Protein 6W9K (pdb70)

B-factor: mean 39.44, std 18.31, range [19.59, 130.61]

Foldseek 3Di:
DDDLLNQLVVLQDDFDAQPDDPPDDDAPQSVLLSLQVSLVVVLVSVLSSLVSRPLSVVADPVVNLQLSLQQSLLLLLLVQLVCCCVVPVLQWRPNGVNDIHHPVNCPHPPRVPVRVLSSVSNNLCNVLVDDPSLSSLLSVLSSLWKFFPVAGPPRVSSVVVNVVSLVSNLVVLCVVDPHVPCSVVSSVSSLVSSQCSCVSCVVVLVVVLCPLVPCVSVRDHDDVNNVSCVVNVVCVVVVRMDTDHPDDD/DVVVVVVPDD

Organism: NCBI:txid32644

Seque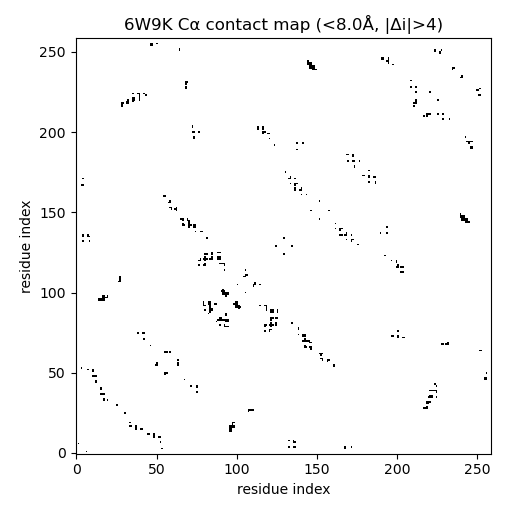nce (259 aa):
APTLISLLEVIEPEVLYSGYDSTLPDTSSTRRLMSTLNRLGGRQVVSSAVKWAKALPGFRRNLHLDDQMMTLLQYSWMSLMAFSSLGWRSYKQSNGNMLCFAPDLVINEERMQLPYMYDQCQQMLKISSSSEFVRLQVSYDEYLCMKVLLLLSSTVPKDGLLKSQAVFDEIRMTYIKELGKAIVKREGNSSQNWQRFYQLTKLLDSMHEMVGGLLQFCFYTFVVNKSLSVEFPEMMLAEIISNQLPKFKAGSSVKPLLFHQKSLLKKLLLAP

Structure (mmCIF, N/CA/C/O backbone):
data_6W9K
#
_entry.id   6W9K
#
_cell.length_a   71.052
_cell.length_b   96.089
_cell.length_c   108.025
_cell.angle_alpha   90.000
_cell.angle_beta   90.000
_cell.angle_gamma   90.000
#
_symmetry.space_group_name_H-M   'C 2 2 21'
#
loop_
_entity.id
_entity.type
_entity.pdbx_description
1 polymer 'Glucocorticoid Receptor'
2 polymer 'Peroxisome proliferator-activated receptor gamma coactivator 1-alpha'
3 non-polymer prednisolone
4 non-polymer GLYCEROL
5 water water
#
loop_
_atom_site.group_PDB
_atom_site.id
_atom_site.type_symbol
_atom_site.label_atom_id
_atom_site.label_alt_id
_atom_site.label_comp_id
_atom_site.label_asym_id
_atom_site.label_entity_id
_atom_site.label_seq_id
_atom_site.pdbx_PDB_ins_code
_atom_site.Cartn_x
_atom_site.Cartn_y
_atom_site.Cartn_z
_atom_site.occupancy
_atom_site.B_iso_or_equiv
_atom_site.auth_seq_id
_atom_site.auth_comp_id
_atom_site.auth_asym_id
_atom_site.auth_atom_id
_atom_site.pdbx_PDB_model_num
ATOM 1 N N . ALA A 1 1 ? -28.92635 -8.25611 6.70792 1.000 67.87530 -2 ALA A N 1
ATOM 2 C CA . ALA A 1 1 ? -28.14672 -8.72127 5.56741 1.000 66.66260 -2 ALA A CA 1
ATOM 3 C C . ALA A 1 1 ? -26.79908 -9.26504 6.02172 1.000 66.51071 -2 ALA A C 1
ATOM 4 O O . ALA A 1 1 ? -25.97924 -8.52650 6.56866 1.000 65.76185 -2 ALA A O 1
ATOM 6 N N . PRO A 1 2 ? -26.56935 -10.55690 5.79172 1.000 56.26138 -1 PRO A N 1
ATOM 7 C CA . PRO A 1 2 ? -25.31371 -11.16978 6.23869 1.000 49.16979 -1 PRO A CA 1
ATOM 8 C C . PRO A 1 2 ? -24.11876 -10.54427 5.53580 1.000 44.93892 -1 PRO A C 1
ATOM 9 O O . PRO A 1 2 ? -24.18607 -10.17452 4.36287 1.000 51.18567 -1 PRO A O 1
ATOM 13 N N . THR A 1 3 ? -23.02399 -10.40637 6.27445 1.000 41.01135 0 THR A N 1
ATOM 14 C CA . THR A 1 3 ? -21.78363 -9.87614 5.73434 1.000 39.11894 0 THR A CA 1
ATOM 15 C C . THR A 1 3 ? -20.81503 -11.01277 5.44033 1.000 33.82599 0 THR A C 1
ATOM 16 O O . THR A 1 3 ? -20.90559 -12.09989 6.01637 1.000 37.14338 0 THR A O 1
ATOM 20 N N . LEU A 1 4 ? -19.87575 -10.74384 4.53468 1.000 34.00506 1 LEU A N 1
ATOM 21 C CA . LEU A 1 4 ? -18.87380 -11.74949 4.20254 1.000 31.82086 1 LEU A CA 1
ATOM 22 C C . LEU A 1 4 ? -18.06905 -12.14253 5.43783 1.000 31.13740 1 LEU A C 1
ATOM 23 O O . LEU A 1 4 ? -17.76767 -13.32657 5.64838 1.000 32.49794 1 LEU A O 1
ATOM 28 N N . ILE A 1 5 ? -17.75154 -11.17066 6.28796 1.000 31.51764 2 ILE A N 1
ATOM 29 C CA . ILE A 1 5 ? -16.96868 -11.47165 7.48032 1.000 30.41493 2 ILE A CA 1
ATOM 30 C C . ILE A 1 5 ? -17.76826 -12.35208 8.44098 1.000 31.86019 2 ILE A C 1
ATOM 31 O O . ILE A 1 5 ? -17.21459 -13.25938 9.07596 1.000 30.91437 2 ILE A O 1
ATOM 36 N N . SER A 1 6 ? -19.07850 -12.10686 8.56670 1.000 33.90025 3 SER A N 1
ATOM 37 C CA . SER A 1 6 ? -19.87999 -12.95775 9.44337 1.000 32.91590 3 SER A CA 1
ATOM 38 C C . SER A 1 6 ? -19.88384 -14.40076 8.95369 1.000 35.99396 3 SER A C 1
ATOM 39 O O . SER A 1 6 ? -19.89881 -15.33497 9.76512 1.000 34.79379 3 SER A O 1
ATOM 42 N N . LEU A 1 7 ? -19.80517 -14.60431 7.64013 1.000 29.93756 4 LEU A N 1
ATOM 43 C CA . LEU A 1 7 ? -19.74247 -15.96252 7.10858 1.000 29.31729 4 LEU A CA 1
ATOM 44 C C . LEU A 1 7 ? -18.37623 -16.60365 7.35619 1.000 28.68018 4 LEU A C 1
ATOM 45 O O . LEU A 1 7 ? -18.29790 -17.80954 7.62747 1.000 27.39496 4 LEU A O 1
ATOM 50 N N . LEU A 1 8 ? -17.28788 -15.82403 7.27245 1.000 28.22021 5 LEU A N 1
ATOM 51 C CA . LEU A 1 8 ? -15.96444 -16.37706 7.58953 1.000 25.43583 5 LEU A CA 1
ATOM 52 C C . LEU A 1 8 ? -15.91558 -16.88235 9.02228 1.000 29.17420 5 LEU A C 1
ATOM 53 O O . LEU A 1 8 ? -15.30187 -17.91881 9.30683 1.000 27.19752 5 LEU A O 1
ATOM 58 N N . GLU A 1 9 ? -16.56345 -16.16502 9.94271 1.000 27.52374 6 GLU A N 1
ATOM 59 C CA . GLU A 1 9 ? -16.61719 -16.62276 11.32479 1.000 28.82504 6 GLU A CA 1
ATOM 60 C C . GLU A 1 9 ? -17.35052 -17.95783 11.43969 1.000 27.70328 6 GLU A C 1
ATOM 61 O O . GLU A 1 9 ? -16.90279 -18.84906 12.17236 1.000 31.58280 6 GLU A O 1
ATOM 67 N N . VAL A 1 10 ? -18.46623 -18.12954 10.71900 1.000 28.34543 7 VAL A N 1
ATOM 68 C CA . VAL A 1 10 ? -19.25597 -19.34206 10.94982 1.000 30.65856 7 VAL A CA 1
ATOM 69 C C . VAL A 1 10 ? -18.67580 -20.55479 10.23886 1.000 31.03890 7 VAL A C 1
ATOM 70 O O . VAL A 1 10 ? -18.88149 -21.67943 10.70608 1.000 33.63279 7 VAL A O 1
ATOM 74 N N . ILE A 1 11 ? -17.91111 -20.37300 9.15185 1.000 28.75743 8 ILE A N 1
ATOM 75 C CA . ILE A 1 11 ? -17.33951 -21.53633 8.47108 1.000 30.95671 8 ILE A CA 1
ATOM 76 C C . ILE A 1 11 ? -15.98298 -21.94989 9.02342 1.000 26.71752 8 ILE A C 1
ATOM 77 O O . ILE A 1 11 ? -15.44042 -22.98338 8.59689 1.000 30.64372 8 ILE A O 1
ATOM 82 N N . GLU A 1 12 ? -15.42395 -21.20152 9.96241 1.000 27.97476 9 GLU A N 1
ATOM 83 C CA . GLU A 1 12 ? -14.11076 -21.54759 10.48247 1.000 28.01710 9 GLU A CA 1
ATOM 84 C C . GLU A 1 12 ? -14.18664 -22.86887 11.24284 1.000 28.79030 9 GLU A C 1
ATOM 85 O O . GLU A 1 12 ? -15.02976 -23.02285 12.14496 1.000 32.09087 9 GLU A O 1
ATOM 91 N N . PRO A 1 13 ? -13.33842 -23.83940 10.91440 1.000 31.06667 10 PRO A N 1
ATOM 92 C CA . PRO A 1 13 ? -13.43996 -25.16089 11.54778 1.000 33.92847 10 PRO A CA 1
ATOM 93 C C . PRO A 1 13 ? -13.05953 -25.11181 13.01862 1.000 33.64006 10 PRO A C 1
ATOM 94 O O . PRO A 1 13 ? -12.24706 -24.29097 13.44714 1.000 33.98821 10 PRO A O 1
ATOM 98 N N . GLU A 1 14 ? -13.63393 -26.02672 13.78754 1.000 36.50266 11 GLU A N 1
ATOM 99 C CA . GLU A 1 14 ? -13.19684 -26.15781 15.16426 1.000 38.34698 11 GLU A CA 1
ATOM 100 C C . GLU A 1 14 ? -11.81187 -26.79842 15.21134 1.000 33.48314 11 GLU A C 1
ATOM 101 O O . GLU A 1 14 ? -11.38822 -27.50690 14.29460 1.000 37.75508 11 GLU A O 1
ATOM 107 N N . VAL A 1 15 ? -11.09236 -26.51598 16.29749 1.000 34.09658 12 VAL A N 1
ATOM 108 C CA . VAL A 1 15 ? -9.72882 -27.00888 16.46192 1.000 34.16927 12 VAL A CA 1
ATOM 109 C C . VAL A 1 15 ? -9.71859 -28.51963 16.67015 1.000 35.86021 12 VAL A C 1
ATOM 110 O O . VAL A 1 15 ? -10.57300 -29.08075 17.36942 1.000 40.14945 12 VAL A O 1
ATOM 114 N N . LEU A 1 16 ? -8.73109 -29.18690 16.06823 1.000 36.62475 13 LEU A N 1
ATOM 115 C CA . LEU A 1 16 ? -8.56585 -30.63157 16.16922 1.000 34.81826 13 LEU A CA 1
ATOM 116 C C . LEU A 1 16 ? -7.66615 -31.01710 17.33154 1.000 36.16520 13 LEU A C 1
ATOM 117 O O . LEU A 1 16 ? -6.71220 -30.30964 17.66710 1.000 38.47815 13 LEU A O 1
ATOM 122 N N . TYR A 1 17 ? -7.96196 -32.17517 17.92135 1.000 36.87925 14 TYR A N 1
ATOM 123 C CA . TYR A 1 17 ? -7.09217 -32.79402 18.90666 1.000 39.08123 14 TYR A CA 1
ATOM 124 C C . TYR A 1 17 ? -6.06388 -33.68404 18.22551 1.000 41.07908 14 TYR A C 1
ATOM 125 O O . TYR A 1 17 ? -6.29328 -34.22770 17.14163 1.000 46.11910 14 TYR A O 1
ATOM 134 N N . SER A 1 18 ? -4.91844 -33.82241 18.87946 1.000 40.29351 15 SER A N 1
ATOM 135 C CA . SER A 1 18 ? -3.85288 -34.67439 18.38004 1.000 45.30797 15 SER A CA 1
ATOM 136 C C . SER A 1 18 ? -4.11926 -36.14853 18.67297 1.000 57.39571 15 SER A C 1
ATOM 137 O O . SER A 1 18 ? -4.09093 -36.98147 17.76325 1.000 54.44291 15 SER A O 1
ATOM 140 N N . GLY A 1 19 ? -4.37739 -36.48905 19.93593 1.000 57.27919 16 GLY A N 1
ATOM 141 C CA . GLY A 1 19 ? -4.33820 -37.87436 20.36772 1.000 64.20347 16 GLY A CA 1
ATOM 142 C C . GLY A 1 19 ? -2.94627 -38.39520 20.64430 1.000 66.95252 16 GLY A C 1
ATOM 143 O O . GLY A 1 19 ? -2.77035 -39.60900 20.79126 1.000 75.49628 16 GLY A O 1
ATOM 144 N N . TYR A 1 20 ? -1.95315 -37.50929 20.70445 1.000 65.36653 17 TYR A N 1
ATOM 145 C CA . TYR A 1 20 ? -0.57688 -37.88571 20.99479 1.000 65.32862 17 TYR A CA 1
ATOM 146 C C . TYR A 1 20 ? -0.50369 -38.73697 22.26102 1.000 72.30651 17 TYR A C 1
ATOM 147 O O . TYR A 1 20 ? -1.34948 -38.63837 23.15434 1.000 72.43158 17 TYR A O 1
ATOM 156 N N . ASP A 1 21 ? 0.51261 -39.59747 22.32444 1.000 66.80601 18 ASP A N 1
ATOM 157 C CA . ASP A 1 21 ? 0.63152 -40.62852 23.35438 1.000 67.31406 18 ASP A CA 1
ATOM 158 C C . ASP A 1 21 ? 1.71982 -40.22076 24.34519 1.000 74.19186 18 ASP A C 1
ATOM 159 O O . ASP A 1 21 ? 2.91418 -40.28919 24.03005 1.000 75.53222 18 ASP A O 1
ATOM 164 N N . SER A 1 22 ? 1.29746 -39.80460 25.54501 1.000 73.54989 19 SER A N 1
ATOM 165 C CA . SER A 1 22 ? 2.23992 -39.44560 26.59736 1.000 80.11215 19 SER A CA 1
ATOM 166 C C . SER A 1 22 ? 3.23404 -40.56279 26.88783 1.000 83.11134 19 SER A C 1
ATOM 167 O O . SER A 1 22 ? 4.38475 -40.29147 27.24604 1.000 91.13056 19 SER A O 1
ATOM 170 N N . THR A 1 23 ? 2.81176 -41.81967 26.74691 1.000 81.06955 20 THR A N 1
ATOM 171 C CA . THR A 1 23 ? 3.51490 -42.90579 27.42387 1.000 89.28927 20 THR A CA 1
ATOM 172 C C . THR A 1 23 ? 4.90589 -43.12990 26.84195 1.000 101.77919 20 THR A C 1
ATOM 173 O O . THR A 1 23 ? 5.86625 -43.34751 27.58988 1.000 107.93674 20 THR A O 1
ATOM 177 N N . LEU A 1 24 ? 5.03866 -43.08183 25.52453 1.000 105.96289 21 LEU A N 1
ATOM 178 C CA . LEU A 1 24 ? 6.35593 -43.21707 24.91656 1.000 108.34647 21 LEU A CA 1
ATOM 179 C C . LEU A 1 24 ? 7.20495 -41.99674 25.25311 1.000 106.82722 21 LEU A C 1
ATOM 180 O O . LEU A 1 24 ? 6.75023 -40.86132 25.06470 1.000 113.49632 21 LEU A O 1
ATOM 185 N N . PRO A 1 25 ? 8.42084 -42.17841 25.76293 1.000 98.40406 22 PRO A N 1
ATOM 186 C CA . PRO A 1 25 ? 9.34805 -41.04807 25.85263 1.000 91.76258 22 PRO A CA 1
ATOM 187 C C . PRO A 1 25 ? 9.45343 -40.34613 24.50604 1.000 83.02731 22 PRO A C 1
ATOM 188 O O . PRO A 1 25 ? 9.41390 -40.97882 23.44790 1.000 79.64328 22 PRO A O 1
ATOM 192 N N . ASP A 1 26 ? 9.56740 -39.02346 24.54875 1.000 77.48393 23 ASP A N 1
ATOM 193 C CA . ASP A 1 26 ? 9.59357 -38.24967 23.31775 1.000 72.10116 23 ASP A CA 1
ATOM 194 C C . ASP A 1 26 ? 10.87147 -38.52364 22.53414 1.000 72.36620 23 ASP A C 1
ATOM 195 O O . ASP A 1 26 ? 11.96326 -38.61929 23.09987 1.000 73.63618 23 ASP A O 1
ATOM 200 N N . THR A 1 27 ? 10.72095 -38.66736 21.22251 1.000 68.46038 24 THR A N 1
ATOM 201 C CA . THR A 1 27 ? 11.83214 -38.65722 20.28703 1.000 70.50686 24 THR A CA 1
ATOM 202 C C . THR A 1 27 ? 11.44566 -37.76197 19.12093 1.000 67.85792 24 THR A C 1
ATOM 203 O O . THR A 1 27 ? 10.26783 -37.65062 18.77397 1.000 64.51770 24 THR A O 1
ATOM 207 N N A SER A 1 28 ? 12.44828 -37.11917 18.51876 0.471 41.33569 25 SER A N 1
ATOM 208 N N B SER A 1 28 ? 12.45109 -37.11338 18.52976 0.529 41.63540 25 SER A N 1
ATOM 209 C CA A SER A 1 28 ? 12.16995 -36.19153 17.42521 0.471 38.25543 25 SER A CA 1
ATOM 210 C CA B SER A 1 28 ? 12.19268 -36.19914 17.42026 0.529 38.11086 25 SER A CA 1
ATOM 211 C C A SER A 1 28 ? 11.37124 -36.86064 16.31223 0.471 36.72596 25 SER A C 1
ATOM 212 C C B SER A 1 28 ? 11.36918 -36.86509 16.32486 0.529 36.65175 25 SER A C 1
ATOM 213 O O A SER A 1 28 ? 10.44949 -36.25691 15.74861 0.471 34.48389 25 SER A O 1
ATOM 214 O O B SER A 1 28 ? 10.43447 -36.26151 15.78218 0.529 33.97413 25 SER A O 1
ATOM 219 N N . THR A 1 29 ? 11.71522 -38.10700 15.97717 1.000 38.23790 26 THR A N 1
ATOM 220 C CA . THR A 1 29 ? 11.01150 -38.80763 14.90505 1.000 42.96879 26 THR A CA 1
ATOM 221 C C . THR A 1 29 ? 9.55247 -39.04897 15.26904 1.000 37.34437 26 THR A C 1
ATOM 222 O O . THR A 1 29 ? 8.65013 -38.82837 14.45060 1.000 37.58824 26 THR A O 1
ATOM 226 N N A ARG A 1 30 ? 9.30260 -39.51546 16.49434 0.519 38.99906 27 ARG A N 1
ATOM 227 N N B ARG A 1 30 ? 9.29797 -39.51342 16.49357 0.481 38.95619 27 ARG A N 1
ATOM 228 C CA A ARG A 1 30 ? 7.93030 -39.74156 16.93335 0.519 39.10365 27 ARG A CA 1
ATOM 229 C CA B ARG A 1 30 ? 7.92059 -39.73988 16.91574 0.481 39.04554 27 ARG A CA 1
ATOM 230 C C A ARG A 1 30 ? 7.13844 -38.44169 16.94447 0.519 35.53728 27 ARG A C 1
ATOM 231 C C B ARG A 1 30 ? 7.13434 -38.43663 16.93794 0.481 35.52236 27 ARG A C 1
ATOM 232 O O A ARG A 1 30 ? 5.98496 -38.40488 16.50299 0.519 34.98636 27 ARG A O 1
ATOM 233 O O B ARG A 1 30 ? 5.97993 -38.39235 16.49909 0.481 35.00131 27 ARG A O 1
ATOM 248 N N . LEU A 1 31 ? 7.74394 -37.36098 17.44203 1.000 31.30216 28 LEU A N 1
ATOM 249 C CA . LEU A 1 31 ? 7.04243 -36.08537 17.51339 1.000 32.83330 28 LEU A CA 1
ATOM 250 C C . LEU A 1 31 ? 6.70499 -35.56613 16.12053 1.000 33.13107 28 LEU A C 1
ATOM 251 O O . LEU A 1 31 ? 5.56863 -35.15562 15.85740 1.000 31.07476 28 LEU A O 1
ATOM 256 N N . MET A 1 32 ? 7.67510 -35.58335 15.20343 1.000 29.79333 29 MET A N 1
ATOM 257 C CA . MET A 1 32 ? 7.38662 -35.06825 13.86882 1.000 27.32870 29 MET A CA 1
ATOM 258 C C . MET A 1 32 ? 6.33249 -35.91404 13.16332 1.000 27.32900 29 MET A C 1
ATOM 259 O O . MET A 1 32 ? 5.48671 -35.37589 12.44102 1.000 28.39109 29 MET A O 1
ATOM 264 N N . SER A 1 33 ? 6.36522 -37.23682 13.35370 1.000 29.73000 30 SER A N 1
ATOM 265 C CA . SER A 1 33 ? 5.35118 -38.08398 12.72617 1.000 30.38395 30 SER A CA 1
ATOM 266 C C . SER A 1 33 ? 3.97619 -37.78819 13.30198 1.000 30.91879 30 SER A C 1
ATOM 267 O O . SER A 1 33 ? 2.98671 -37.71324 12.55768 1.000 28.86216 30 SER A O 1
ATOM 270 N N . THR A 1 34 ? 3.90864 -37.57042 14.62104 1.000 30.38075 31 THR A N 1
ATOM 271 C CA . THR A 1 34 ? 2.64856 -37.16926 15.24410 1.000 29.05269 31 THR A CA 1
ATOM 272 C C . THR A 1 34 ? 2.16133 -35.82743 14.70168 1.000 30.72791 31 THR A C 1
ATOM 273 O O . THR A 1 34 ? 0.96623 -35.66059 14.41136 1.000 30.38204 31 THR A O 1
ATOM 277 N N . LEU A 1 35 ? 3.07167 -34.85625 14.54496 1.000 26.69216 32 LEU A N 1
ATOM 278 C CA . LEU A 1 35 ? 2.67065 -33.56269 14.00986 1.000 26.83813 32 LEU A CA 1
ATOM 279 C C . LEU A 1 35 ? 2.19433 -33.68607 12.56547 1.000 26.93982 32 LEU A C 1
ATOM 280 O O . LEU A 1 35 ? 1.24957 -33.00187 12.16010 1.000 27.18676 32 LEU A O 1
ATOM 285 N N . ASN A 1 36 ? 2.83130 -34.55673 11.77268 1.000 26.12017 33 ASN A N 1
ATOM 286 C CA . ASN A 1 36 ? 2.36374 -34.72130 10.40064 1.000 26.91787 33 ASN A CA 1
ATOM 287 C C . ASN A 1 36 ? 0.99176 -35.37999 10.34753 1.000 29.00288 33 ASN A C 1
ATOM 288 O O . ASN A 1 36 ? 0.19761 -35.05792 9.45527 1.000 27.89873 33 ASN A O 1
ATOM 293 N N . ARG A 1 37 ? 0.69827 -36.30397 11.26496 1.000 30.29073 34 ARG A N 1
ATOM 294 C CA . ARG A 1 37 ? -0.63133 -36.90883 11.28526 1.000 29.51012 34 ARG A CA 1
ATOM 295 C C . ARG A 1 37 ? -1.68011 -35.85636 11.61151 1.000 28.93824 34 ARG A C 1
ATOM 296 O O . ARG A 1 37 ? -2.72757 -35.78627 10.95959 1.000 30.27295 34 ARG A O 1
ATOM 304 N N . LEU A 1 38 ? -1.38516 -34.99556 12.58701 1.000 27.39393 35 LEU A N 1
ATOM 305 C CA . LEU A 1 38 ? -2.26735 -33.87498 12.88371 1.000 28.60791 35 LEU A CA 1
ATOM 306 C C . LEU A 1 38 ? -2.37859 -32.94276 11.68486 1.000 29.82918 35 LEU A C 1
ATOM 307 O O . LEU A 1 38 ? -3.47916 -32.52664 11.31167 1.000 27.80344 35 LEU A O 1
ATOM 312 N N . GLY A 1 39 ? -1.24291 -32.61736 11.05217 1.000 26.59227 36 GLY A N 1
ATOM 313 C CA . GLY A 1 39 ? -1.27992 -31.72790 9.90212 1.000 25.58868 36 GLY A CA 1
ATOM 314 C C . GLY A 1 39 ? -2.15563 -32.25522 8.77868 1.000 26.57352 36 GLY A C 1
ATOM 315 O O . GLY A 1 39 ? -2.89186 -31.49560 8.15545 1.000 26.01673 36 GLY A O 1
ATOM 316 N N . GLY A 1 40 ? -2.08364 -33.55863 8.50536 1.000 27.92603 37 GLY A N 1
ATOM 317 C CA . GLY A 1 40 ? -2.92813 -34.13046 7.46407 1.000 29.50883 37 GLY A CA 1
ATOM 318 C C . GLY A 1 40 ? -4.40387 -33.95541 7.76909 1.000 29.57872 37 GLY A C 1
ATOM 319 O O . GLY A 1 40 ? -5.19627 -33.61519 6.88492 1.000 29.00908 37 GLY A O 1
ATOM 320 N N . ARG A 1 41 ? -4.78906 -34.15395 9.03475 1.000 27.49745 38 ARG A N 1
ATOM 321 C CA . ARG A 1 41 ? -6.18763 -33.94871 9.40445 1.000 29.92891 38 ARG A CA 1
ATOM 322 C C . ARG A 1 41 ? -6.57008 -32.47820 9.36134 1.000 29.13029 38 ARG A C 1
ATOM 323 O O . ARG A 1 41 ? -7.71040 -32.14756 9.00761 1.000 28.53158 38 ARG A O 1
ATOM 331 N N . GLN A 1 42 ? -5.63771 -31.58034 9.69881 1.000 25.83588 39 GLN A N 1
ATOM 332 C CA . GLN A 1 42 ? -5.92034 -30.15336 9.58772 1.000 23.48526 39 GLN A CA 1
ATOM 333 C C . GLN A 1 42 ? -6.05373 -29.73090 8.13092 1.000 24.78476 39 GLN A C 1
ATOM 334 O O . GLN A 1 42 ? -6.84674 -28.83790 7.81526 1.000 26.88274 39 GLN A O 1
ATOM 340 N N . VAL A 1 43 ? -5.28894 -30.36082 7.23156 1.000 26.13274 40 VAL A N 1
ATOM 341 C CA . VAL A 1 43 ? -5.41545 -30.04609 5.81355 1.000 26.51069 40 VAL A CA 1
ATOM 342 C C . VAL A 1 43 ? -6.76369 -30.51902 5.28578 1.000 25.76383 40 VAL A C 1
ATOM 343 O O . VAL A 1 43 ? -7.42019 -29.80720 4.51440 1.000 26.22095 40 VAL A O 1
ATOM 347 N N . VAL A 1 44 ? -7.22195 -31.70013 5.71562 1.000 27.51699 41 VAL A N 1
ATOM 348 C CA . VAL A 1 44 ? -8.56826 -32.12795 5.33714 1.000 27.82944 41 VAL A CA 1
ATOM 349 C C . VAL A 1 44 ? -9.58793 -31.09518 5.79305 1.000 28.64550 41 VAL A C 1
ATOM 350 O O . VAL A 1 44 ? -10.50806 -30.72976 5.04624 1.000 29.74545 41 VAL A O 1
ATOM 354 N N A SER A 1 45 ? -9.43741 -30.59684 7.02588 0.542 25.90280 42 SER A N 1
ATOM 355 N N B SER A 1 45 ? -9.44164 -30.59205 7.02307 0.458 26.27018 42 SER A N 1
ATOM 356 C CA A SER A 1 45 ? -10.32728 -29.55472 7.53381 0.542 27.00335 42 SER A CA 1
ATOM 357 C CA B SER A 1 45 ? -10.34826 -29.55452 7.50887 0.458 26.79335 42 SER A CA 1
ATOM 358 C C A SER A 1 45 ? -10.26195 -28.29802 6.67502 0.542 27.23897 42 SER A C 1
ATOM 359 C C B SER A 1 45 ? -10.26952 -28.30194 6.64858 0.458 27.44291 42 SER A C 1
ATOM 360 O O A SER A 1 45 ? -11.28167 -27.63094 6.44747 0.542 28.04334 42 SER A O 1
ATOM 361 O O B SER A 1 45 ? -11.28645 -27.64055 6.39624 0.458 28.07733 42 SER A O 1
ATOM 366 N N . ALA A 1 46 ? -9.06428 -27.94555 6.20718 1.000 23.87842 43 ALA A N 1
ATOM 367 C CA . ALA A 1 46 ? -8.89560 -26.74084 5.41891 1.000 24.96414 43 ALA A CA 1
ATOM 368 C C . ALA A 1 46 ? -9.51177 -26.88258 4.03194 1.000 25.20763 43 ALA A C 1
ATOM 369 O O . ALA A 1 46 ? -10.00188 -25.89450 3.48141 1.000 26.23896 43 ALA A O 1
ATOM 371 N N . VAL A 1 47 ? -9.50539 -28.09263 3.46338 1.000 26.00487 44 VAL A N 1
ATOM 372 C CA . VAL A 1 47 ? -10.16776 -28.30038 2.17926 1.000 25.86491 44 VAL A CA 1
ATOM 373 C C . VAL A 1 47 ? -11.67304 -28.12138 2.32422 1.000 28.62919 44 VAL A C 1
ATOM 374 O O . VAL A 1 47 ? -12.32104 -27.48561 1.47732 1.000 28.40023 44 VAL A O 1
ATOM 378 N N . LYS A 1 48 ? -12.25291 -28.67332 3.39566 1.000 26.81954 45 LYS A N 1
ATOM 379 C CA . LYS A 1 48 ? -13.67992 -28.47778 3.64041 1.000 27.26276 45 LYS A CA 1
ATOM 380 C C . LYS A 1 48 ? -13.99417 -27.00284 3.84458 1.000 28.11207 45 LYS A C 1
ATOM 381 O O . LYS A 1 48 ? -15.03596 -26.50555 3.39435 1.000 29.17261 45 LYS A O 1
ATOM 387 N N . TRP A 1 49 ? -13.09389 -26.28321 4.51345 1.000 25.98072 46 TRP A N 1
ATOM 388 C CA . TRP A 1 49 ? -13.28389 -24.84803 4.69933 1.000 24.75166 46 TRP A CA 1
ATOM 389 C C . TRP A 1 49 ? -13.25564 -24.12022 3.36327 1.000 25.42842 46 TRP A C 1
ATOM 390 O O . TRP A 1 49 ? -14.11479 -23.27026 3.08291 1.000 25.72941 46 TRP A O 1
ATOM 401 N N . ALA A 1 50 ? -12.29958 -24.46959 2.50456 1.000 25.75581 47 ALA A N 1
ATOM 402 C CA . ALA A 1 50 ? -12.20167 -23.80265 1.21002 1.000 25.61159 47 ALA A CA 1
ATOM 403 C C . ALA A 1 50 ? -13.43827 -24.05913 0.35891 1.000 27.64343 47 ALA A C 1
ATOM 404 O O . ALA A 1 50 ? -13.90029 -23.15477 -0.34948 1.000 27.30704 47 ALA A O 1
ATOM 406 N N . LYS A 1 51 ? -14.01722 -25.26974 0.44054 1.000 25.88877 48 LYS A N 1
ATOM 407 C CA . LYS A 1 51 ? -15.23144 -25.54310 -0.32661 1.000 24.78218 48 LYS A CA 1
ATOM 408 C C . LYS A 1 51 ? -16.37918 -24.65141 0.12933 1.000 28.01532 48 LYS A C 1
ATOM 409 O O . LYS A 1 51 ? -17.24729 -24.28841 -0.67782 1.000 29.56422 48 LYS A O 1
ATOM 415 N N . ALA A 1 52 ? -16.39589 -24.28887 1.41180 1.000 26.74061 49 ALA A N 1
ATOM 416 C CA . ALA A 1 52 ? -17.43146 -23.44090 2.00038 1.000 29.28107 49 ALA A CA 1
ATOM 417 C C . ALA A 1 52 ? -17.13752 -21.94777 1.87500 1.000 27.74954 49 ALA A C 1
ATOM 418 O O . ALA A 1 52 ? -18.03926 -21.13120 2.11631 1.000 27.52829 49 ALA A O 1
ATOM 420 N N . LEU A 1 53 ? -15.91625 -21.58420 1.51472 1.000 26.37097 50 LEU A N 1
ATOM 421 C CA . LEU A 1 53 ? -15.48529 -20.18983 1.42034 1.000 26.00048 50 LEU A CA 1
ATOM 422 C C . LEU A 1 53 ? -16.20181 -19.50432 0.26062 1.000 26.02652 50 LEU A C 1
ATOM 423 O O . LEU A 1 53 ? -16.03876 -19.94122 -0.88553 1.000 27.13212 50 LEU A O 1
ATOM 428 N N . PRO A 1 54 ? -17.00382 -18.46024 0.48950 1.000 25.55192 51 PRO A N 1
ATOM 429 C CA . PRO A 1 54 ? -17.76369 -17.87906 -0.62772 1.000 24.46296 51 PRO A CA 1
ATOM 430 C C . PRO A 1 54 ? -16.85446 -17.44739 -1.77422 1.000 28.46971 51 PRO A C 1
ATOM 431 O O . PRO A 1 54 ? -15.89075 -16.69956 -1.58035 1.000 26.73195 51 PRO A O 1
ATOM 435 N N . GLY A 1 55 ? -17.15794 -17.94801 -2.97710 1.000 27.99316 52 GLY A N 1
ATOM 436 C CA . GLY A 1 55 ? -16.40840 -17.63025 -4.18053 1.000 26.75888 52 GLY A CA 1
ATOM 437 C C . GLY A 1 55 ? -15.40169 -18.68661 -4.60703 1.000 26.18915 52 GLY A C 1
ATOM 438 O O . GLY A 1 55 ? -15.10752 -18.80619 -5.80647 1.000 27.32650 52 GLY A O 1
ATOM 439 N N . PHE A 1 56 ? -14.86487 -19.45292 -3.66231 1.000 25.03186 53 PHE A N 1
ATOM 440 C CA . PHE A 1 56 ? -13.81549 -20.39990 -4.01590 1.000 24.15912 53 PHE A CA 1
ATOM 441 C C . PHE A 1 56 ? -14.29138 -21.39723 -5.07030 1.000 28.63812 53 PHE A C 1
ATOM 442 O O . PHE A 1 56 ? -13.57067 -21.68358 -6.02952 1.000 26.75323 53 PHE A O 1
ATOM 450 N N A ARG A 1 57 ? -15.51600 -21.91230 -4.92266 0.504 27.23872 54 ARG A N 1
ATOM 451 N N B ARG A 1 57 ? -15.49790 -21.93073 -4.91974 0.496 27.26727 54 ARG A N 1
ATOM 452 C CA A ARG A 1 57 ? -16.06590 -22.87160 -5.87372 0.504 30.61050 54 ARG A CA 1
ATOM 453 C CA B ARG A 1 57 ? -15.93939 -22.91502 -5.90106 0.496 29.43130 54 ARG A CA 1
ATOM 454 C C A ARG A 1 57 ? -16.17236 -22.30598 -7.28133 0.504 28.16776 54 ARG A C 1
ATOM 455 C C B ARG A 1 57 ? -16.32211 -22.28578 -7.25099 0.496 29.74770 54 ARG A C 1
ATOM 456 O O A ARG A 1 57 ? -16.35348 -23.07806 -8.23219 0.504 33.01478 54 ARG A O 1
ATOM 457 O O B ARG A 1 57 ? -16.83127 -23.00112 -8.12812 0.496 27.15722 54 ARG A O 1
ATOM 472 N N . ASN A 1 58 ? -16.11174 -20.97843 -7.43318 1.000 28.07923 55 ASN A N 1
ATOM 473 C CA . ASN A 1 58 ? -16.19690 -20.39302 -8.76918 1.000 29.53084 55 ASN A CA 1
ATOM 474 C C . ASN A 1 58 ? -14.97712 -20.75630 -9.60112 1.000 26.58735 55 ASN A C 1
ATOM 475 O O . ASN A 1 58 ? -15.03044 -20.69090 -10.83145 1.000 30.05258 55 ASN A O 1
ATOM 480 N N . LEU A 1 59 ? -13.87141 -21.09336 -8.94367 1.000 27.91968 56 LEU A N 1
ATOM 481 C CA . LEU A 1 59 ? -12.64094 -21.42141 -9.64405 1.000 28.36766 56 LEU A CA 1
ATOM 482 C C . LEU A 1 59 ? -12.74184 -22.76103 -10.35636 1.000 28.92532 56 LEU A C 1
ATOM 483 O O . LEU A 1 59 ? -13.41877 -23.68633 -9.90276 1.000 33.02036 56 LEU A O 1
ATOM 488 N N . HIS A 1 60 ? -12.02318 -22.87025 -11.46681 1.000 29.09139 57 HIS A N 1
ATOM 489 C CA . HIS A 1 60 ? -11.82439 -24.16387 -12.09936 1.000 30.12645 57 HIS A CA 1
ATOM 490 C C . HIS A 1 60 ? -11.29780 -25.15935 -11.07816 1.000 30.47253 57 HIS A C 1
ATOM 491 O O . HIS A 1 60 ? -10.50352 -24.80326 -10.20556 1.000 30.06821 57 HIS A O 1
ATOM 498 N N . LEU A 1 61 ? -11.74674 -26.41272 -11.18354 1.000 32.99772 58 LEU A N 1
ATOM 499 C CA . LEU A 1 61 ? -11.32719 -27.41581 -10.20640 1.000 30.29856 58 LEU A CA 1
ATOM 500 C C . LEU A 1 61 ? -9.80662 -27.52332 -10.14460 1.000 32.66157 58 LEU A C 1
ATOM 501 O O . LEU A 1 61 ? -9.23137 -27.70337 -9.06332 1.000 32.74950 58 LEU A O 1
ATOM 506 N N . ASP A 1 62 ? -9.13458 -27.39798 -11.29156 1.000 32.94005 59 ASP A N 1
ATOM 507 C CA . ASP A 1 62 ? -7.68031 -27.49925 -11.29568 1.000 31.67656 59 ASP A CA 1
ATOM 508 C C . ASP A 1 62 ? -7.03094 -26.34935 -10.53651 1.000 32.61963 59 ASP A C 1
ATOM 509 O O . ASP A 1 62 ? -5.99142 -26.54177 -9.89262 1.000 32.22941 59 ASP A O 1
ATOM 514 N N . ASP A 1 63 ? -7.61720 -25.15275 -10.60027 1.000 33.15634 60 ASP A N 1
ATOM 515 C CA . ASP A 1 63 ? -7.09930 -24.04325 -9.80618 1.000 31.55860 60 ASP A CA 1
ATOM 516 C C . ASP A 1 63 ? -7.37798 -24.23845 -8.32469 1.000 27.12483 60 ASP A C 1
ATOM 517 O O . ASP A 1 63 ? -6.55735 -23.84865 -7.48214 1.000 27.24963 60 ASP A O 1
ATOM 522 N N . GLN A 1 64 ? -8.54585 -24.79751 -7.97549 1.000 26.99827 61 GLN A N 1
ATOM 523 C CA . GLN A 1 64 ? -8.79974 -25.10661 -6.56867 1.000 24.50863 61 GLN A CA 1
ATOM 524 C C . GLN A 1 64 ? -7.71202 -26.02080 -6.02366 1.000 27.13241 61 GLN A C 1
ATOM 525 O O . GLN A 1 64 ? -7.20414 -25.80954 -4.91186 1.000 27.22077 61 GLN A O 1
ATOM 531 N N A MET A 1 65 ? -7.31942 -27.02639 -6.80095 0.677 26.85039 62 MET A N 1
ATOM 532 N N B MET A 1 65 ? -7.36125 -27.05546 -6.79584 0.323 27.57006 62 MET A N 1
ATOM 533 C CA A MET A 1 65 ? -6.28202 -27.94214 -6.34831 0.677 26.63886 62 MET A CA 1
ATOM 534 C CA B MET A 1 65 ? -6.28080 -27.96288 -6.42542 0.323 27.68614 62 MET A CA 1
ATOM 535 C C A MET A 1 65 ? -4.92720 -27.25292 -6.27564 0.677 28.74431 62 MET A C 1
ATOM 536 C C B MET A 1 65 ? -4.97134 -27.20917 -6.26235 0.323 27.95315 62 MET A C 1
ATOM 537 O O A MET A 1 65 ? -4.17875 -27.45403 -5.31167 0.677 27.47032 62 MET A O 1
ATOM 538 O O B MET A 1 65 ? -4.29788 -27.31971 -5.23140 0.323 28.94323 62 MET A O 1
ATOM 547 N N . THR A 1 66 ? -4.58878 -26.45075 -7.29084 1.000 27.61446 63 THR A N 1
ATOM 548 C CA . THR A 1 66 ? -3.32666 -25.71122 -7.26778 1.000 27.30404 63 THR A CA 1
ATOM 549 C C . THR A 1 66 ? -3.20850 -24.83232 -6.02465 1.000 27.62783 63 THR A C 1
ATOM 550 O O . THR A 1 66 ? -2.17680 -24.84135 -5.33292 1.000 26.19125 63 THR A O 1
ATOM 554 N N . LEU A 1 67 ? -4.25103 -24.04859 -5.73111 1.000 24.00982 64 LEU A N 1
ATOM 555 C CA . LEU A 1 67 ? -4.15135 -23.09808 -4.63085 1.000 23.01038 64 LEU A CA 1
ATOM 556 C C . LEU A 1 67 ? -4.00965 -23.80898 -3.29071 1.000 26.01976 64 LEU A C 1
ATOM 557 O O . LEU A 1 67 ? -3.22911 -23.37831 -2.43581 1.000 24.15329 64 LEU A O 1
ATOM 562 N N . LEU A 1 68 ? -4.75266 -24.89836 -3.08068 1.000 23.70603 65 LEU A N 1
ATOM 563 C CA . LEU A 1 68 ? -4.61784 -25.62615 -1.82150 1.000 25.16767 65 LEU A CA 1
ATOM 564 C C . LEU A 1 68 ? -3.25566 -26.30354 -1.70860 1.000 26.10009 65 LEU A C 1
ATOM 565 O O . LEU A 1 68 ? -2.63379 -26.27930 -0.63749 1.000 26.31231 65 LEU A O 1
ATOM 570 N N . GLN A 1 69 ? -2.75947 -26.88680 -2.80281 1.000 23.77605 66 GLN A N 1
ATOM 571 C CA . GLN A 1 69 ? -1.46312 -27.56079 -2.76170 1.000 24.50805 66 GLN A CA 1
ATOM 572 C C . GLN A 1 69 ? -0.32517 -26.57076 -2.56334 1.000 26.64639 66 GLN A C 1
ATOM 573 O O . GLN A 1 69 ? 0.66674 -26.89572 -1.90439 1.000 28.41047 66 GLN A O 1
ATOM 579 N N . TYR A 1 70 ? -0.45291 -25.35856 -3.10064 1.000 25.74449 67 TYR A N 1
ATOM 580 C CA . TYR A 1 70 ? 0.62758 -24.38842 -2.97415 1.000 25.55331 67 TYR A CA 1
ATOM 581 C C . TYR A 1 70 ? 0.64640 -23.70033 -1.61313 1.000 26.35740 67 TYR A C 1
ATOM 582 O O . TYR A 1 70 ? 1.73280 -23.35280 -1.12446 1.000 26.74461 67 TYR A O 1
ATOM 591 N N . SER A 1 71 ? -0.51612 -23.49105 -0.98183 1.000 23.39040 68 SER A N 1
ATOM 592 C CA . SER A 1 71 ? -0.60177 -22.62738 0.19492 1.000 23.17415 68 SER A CA 1
ATOM 593 C C . SER A 1 71 ? -0.77512 -23.37571 1.50786 1.000 26.85083 68 SER A C 1
ATOM 594 O O . SER A 1 71 ? -0.83932 -22.72001 2.55197 1.000 24.24247 68 SER A O 1
ATOM 597 N N . TRP A 1 72 ? -0.85861 -24.71206 1.49268 1.000 23.95674 69 TRP A N 1
ATOM 598 C CA . TRP A 1 72 ? -1.29872 -25.43178 2.69233 1.000 22.17979 69 TRP A CA 1
ATOM 599 C C . TRP A 1 72 ? -0.40096 -25.12258 3.88593 1.000 22.82006 69 TRP A C 1
ATOM 600 O O . TRP A 1 72 ? -0.89652 -24.98510 5.01036 1.000 23.70621 69 TRP A O 1
ATOM 611 N N . MET A 1 73 ? 0.91283 -25.00298 3.67073 1.000 22.89797 70 MET A N 1
ATOM 612 C CA . MET A 1 73 ? 1.79423 -24.79071 4.82232 1.000 22.40663 70 MET A CA 1
ATOM 613 C C . MET A 1 73 ? 1.61948 -23.38469 5.39248 1.000 24.40098 70 MET A C 1
ATOM 614 O O . MET A 1 73 ? 1.68981 -23.18613 6.61835 1.000 25.24247 70 MET A O 1
ATOM 619 N N . SER A 1 74 ? 1.37131 -22.39782 4.52579 1.000 23.66502 71 SER A N 1
ATOM 620 C CA . SER A 1 74 ? 1.08933 -21.04814 5.00662 1.000 24.55769 71 SER A CA 1
ATOM 621 C C . SER A 1 74 ? -0.17964 -21.03719 5.83967 1.000 23.78066 71 SER A C 1
ATOM 622 O O . SER A 1 74 ? -0.22830 -20.40965 6.90707 1.000 25.44932 71 SER A O 1
ATOM 625 N N . LEU A 1 75 ? -1.22650 -21.72392 5.35938 1.000 21.72437 72 LEU A N 1
ATOM 626 C CA . LEU A 1 75 ? -2.46504 -21.79616 6.12463 1.000 22.47490 72 LEU A CA 1
ATOM 627 C C . LEU A 1 75 ? -2.23406 -22.44805 7.48512 1.000 22.98516 72 LEU A C 1
ATOM 628 O O . LEU A 1 75 ? -2.72789 -21.96260 8.50643 1.000 23.97255 72 LEU A O 1
ATOM 633 N N . MET A 1 76 ? -1.49933 -23.56993 7.51417 1.000 21.55791 73 MET A N 1
ATOM 634 C CA . MET A 1 76 ? -1.31793 -24.30551 8.76730 1.000 23.15316 73 MET A CA 1
ATOM 635 C C . MET A 1 76 ? -0.47152 -23.51601 9.75160 1.000 24.52906 73 MET A C 1
ATOM 636 O O . MET A 1 76 ? -0.77556 -23.47967 10.95278 1.000 24.19997 73 MET A O 1
ATOM 641 N N . ALA A 1 77 ? 0.57465 -22.86183 9.26011 1.000 22.53359 74 ALA A N 1
ATOM 642 C CA . ALA A 1 77 ? 1.45786 -22.12074 10.15645 1.000 21.21781 74 ALA A CA 1
ATOM 643 C C . ALA A 1 77 ? 0.78923 -20.84410 10.65839 1.000 22.42303 74 ALA A C 1
ATOM 644 O O . ALA A 1 77 ? 1.01824 -20.42353 11.79891 1.000 23.72480 74 ALA A O 1
ATOM 646 N N . PHE A 1 78 ? -0.00975 -20.19613 9.80932 1.000 23.00988 75 PHE A N 1
ATOM 647 C CA . PHE A 1 78 ? -0.75752 -19.01082 10.23710 1.000 23.18541 75 PHE A CA 1
ATOM 648 C C . PHE A 1 78 ? -1.75636 -19.36481 11.32743 1.000 24.04957 75 PHE A C 1
ATOM 649 O O . PHE A 1 78 ? -1.87376 -18.65703 12.34030 1.000 24.59686 75 PHE A O 1
ATOM 657 N N A SER A 1 79 ? -2.49333 -20.46616 11.13008 0.468 20.36919 76 SER A N 1
ATOM 658 N N B SER A 1 79 ? -2.48375 -20.47071 11.14958 0.532 20.16428 76 SER A N 1
ATOM 659 C CA A SER A 1 79 ? -3.46481 -20.92105 12.11956 0.468 20.82961 76 SER A CA 1
ATOM 660 C CA B SER A 1 79 ? -3.46280 -20.86801 12.15407 0.532 19.58657 76 SER A CA 1
ATOM 661 C C A SER A 1 79 ? -2.77774 -21.32057 13.41911 0.468 21.71949 76 SER A C 1
ATOM 662 C C B SER A 1 79 ? -2.78136 -21.32870 13.43699 0.532 21.51054 76 SER A C 1
ATOM 663 O O A SER A 1 79 ? -3.27557 -21.02484 14.51092 0.468 22.47508 76 SER A O 1
ATOM 664 O O B SER A 1 79 ? -3.28852 -21.08237 14.53632 0.532 23.19347 76 SER A O 1
ATOM 669 N N . LEU A 1 80 ? -1.63983 -22.00563 13.31905 1.000 21.70805 77 LEU A N 1
ATOM 670 C CA . LEU A 1 80 ? -0.87378 -22.33997 14.51524 1.000 23.85614 77 LEU A CA 1
ATOM 671 C C . LEU A 1 80 ? -0.44888 -21.07164 15.24617 1.000 25.31047 77 LEU A C 1
ATOM 672 O O . LEU A 1 80 ? -0.50412 -21.00602 16.48515 1.000 25.60413 77 LEU A O 1
ATOM 677 N N . GLY A 1 81 ? -0.03972 -20.05062 14.48858 1.000 24.23689 78 GLY A N 1
ATOM 678 C CA . GLY A 1 81 ? 0.33638 -18.78298 15.09945 1.000 25.25168 78 GLY A CA 1
ATOM 679 C C . GLY A 1 81 ? -0.82469 -18.15078 15.84310 1.000 27.49727 78 GLY A C 1
ATOM 680 O O . GLY A 1 81 ? -0.66425 -17.63980 16.95135 1.000 25.04725 78 GLY A O 1
ATOM 681 N N . TRP A 1 82 ? -2.01627 -18.20145 15.24765 1.000 23.37832 79 TRP A N 1
ATOM 682 C CA . TRP A 1 82 ? -3.20812 -17.66691 15.90589 1.000 22.84025 79 TRP A CA 1
ATOM 683 C C . TRP A 1 82 ? -3.52807 -18.42964 17.18877 1.000 25.01002 79 TRP A C 1
ATOM 684 O O . TRP A 1 82 ? -3.77190 -17.82152 18.23964 1.000 24.95363 79 TRP A O 1
ATOM 695 N N . ARG A 1 83 ? -3.56171 -19.76765 17.12482 1.000 23.87425 80 ARG A N 1
ATOM 696 C CA . ARG A 1 83 ? -3.87770 -20.53257 18.33229 1.000 25.41542 80 ARG A CA 1
ATOM 697 C C . ARG A 1 83 ? -2.84908 -20.26602 19.41856 1.000 24.26205 80 ARG A C 1
ATOM 698 O O . ARG A 1 83 ? -3.18565 -20.14984 20.60320 1.000 25.90598 80 ARG A O 1
ATOM 706 N N . SER A 1 84 ? -1.57470 -20.17219 19.02783 1.000 25.49089 81 SER A N 1
ATOM 707 C CA . SER A 1 84 ? -0.53162 -19.92826 20.02685 1.000 24.59460 81 SER A CA 1
ATOM 708 C C . SER A 1 84 ? -0.64889 -18.53178 20.62862 1.000 26.75292 81 SER A C 1
ATOM 709 O O . SER A 1 84 ? -0.34947 -18.33426 21.81584 1.000 26.85053 81 SER A O 1
ATOM 712 N N . TYR A 1 85 ? -1.11196 -17.56593 19.82331 1.000 25.12833 82 TYR A N 1
ATOM 713 C CA . TYR A 1 85 ? -1.36733 -16.21122 20.30037 1.000 25.46392 82 TYR A CA 1
ATOM 714 C C . TYR A 1 85 ? -2.53804 -16.18006 21.28516 1.000 26.37457 82 TYR A C 1
ATOM 715 O O . TYR A 1 85 ? -2.43431 -15.60964 22.38097 1.000 27.58766 82 TYR A O 1
ATOM 724 N N . LYS A 1 86 ? -3.66719 -16.78966 20.91207 1.000 24.78522 83 LYS A N 1
ATOM 725 C CA . LYS A 1 86 ? -4.84375 -16.72126 21.77698 1.000 24.21940 83 LYS A CA 1
ATOM 726 C C . LYS A 1 86 ? -4.67736 -17.56857 23.03073 1.000 28.45389 83 LYS A C 1
ATOM 727 O O . LYS A 1 86 ? -5.14534 -17.18177 24.10650 1.000 30.58199 83 LYS A O 1
ATOM 733 N N . GLN A 1 87 ? -4.03746 -18.73516 22.92113 1.000 27.10474 84 GLN A N 1
ATOM 734 C CA . GLN A 1 87 ? -3.95859 -19.63916 24.05937 1.000 30.40093 84 GLN A CA 1
ATOM 735 C C . GLN A 1 87 ? -2.74057 -19.39965 24.93576 1.000 29.58065 84 GLN A C 1
ATOM 736 O O . GLN A 1 87 ? -2.74957 -19.79721 26.10370 1.000 30.68349 84 GLN A O 1
ATOM 742 N N . SER A 1 88 ? -1.69881 -18.74713 24.41864 1.000 26.49460 85 SER A N 1
ATOM 743 C CA . SER A 1 88 ? -0.52041 -18.57193 25.25675 1.000 25.99201 85 SER A CA 1
ATOM 744 C C . SER A 1 88 ? 0.14860 -17.21532 25.07705 1.000 27.13578 85 SER A C 1
ATOM 745 O O . SER A 1 88 ? 1.22654 -17.00343 25.63711 1.000 28.23284 85 SER A O 1
ATOM 748 N N . ASN A 1 89 ? -0.45048 -16.28780 24.32596 1.000 29.03122 86 ASN A N 1
ATOM 749 C CA . ASN A 1 89 ? 0.18344 -15.00094 24.00916 1.000 28.63797 86 ASN A CA 1
ATOM 750 C C . ASN A 1 89 ? 1.56188 -15.19905 23.37236 1.000 29.17913 86 ASN A C 1
ATOM 751 O O . ASN A 1 89 ? 2.49553 -14.41480 23.58754 1.000 31.10557 86 ASN A O 1
ATOM 756 N N . GLY A 1 90 ? 1.67960 -16.24956 22.56394 1.000 28.34872 87 GLY A N 1
ATOM 757 C CA . GLY A 1 90 ? 2.87380 -16.50175 21.78291 1.000 29.41580 87 GLY A CA 1
ATOM 758 C C . GLY A 1 90 ? 4.02449 -17.10547 22.55211 1.000 30.83513 87 GLY A C 1
ATOM 759 O O . GLY A 1 90 ? 5.14671 -17.13709 22.03535 1.000 32.18228 87 GLY A O 1
ATOM 760 N N . ASN A 1 91 ? 3.79061 -17.58094 23.76853 1.000 30.90587 88 ASN A N 1
ATOM 761 C CA . ASN A 1 91 ? 4.87573 -18.15030 24.55574 1.000 32.63998 88 ASN A CA 1
ATOM 762 C C . ASN A 1 91 ? 5.09776 -19.63150 24.29596 1.000 32.03083 88 ASN A C 1
ATOM 763 O O . ASN A 1 91 ? 6.19449 -20.13251 24.56156 1.000 34.65598 88 ASN A O 1
ATOM 768 N N . MET A 1 92 ? 4.09297 -20.33951 23.79350 1.000 30.19134 89 MET A N 1
ATOM 769 C CA . MET A 1 92 ? 4.17372 -21.77814 23.57507 1.000 29.84897 89 MET A CA 1
ATOM 770 C C . MET A 1 92 ? 3.53667 -22.09691 22.23896 1.000 29.46217 89 MET A C 1
ATOM 771 O O . MET A 1 92 ? 2.67790 -21.35461 21.76743 1.000 32.36801 89 MET A O 1
ATOM 776 N N . LEU A 1 93 ? 3.96635 -23.19448 21.62091 1.000 29.88720 90 LEU A N 1
ATOM 777 C CA . LEU A 1 93 ? 3.38753 -23.61774 20.34983 1.000 29.31495 90 LEU A CA 1
ATOM 778 C C . LEU A 1 93 ? 2.19898 -24.51773 20.64751 1.000 30.59023 90 LEU A C 1
ATOM 779 O O . LEU A 1 93 ? 2.35709 -25.61788 21.18929 1.000 32.48094 90 LEU A O 1
ATOM 784 N N . CYS A 1 94 ? 1.00297 -24.04617 20.30751 1.000 29.65951 91 CYS A N 1
ATOM 785 C CA . CYS A 1 94 ? -0.21976 -24.68608 20.76120 1.000 31.57313 91 CYS A CA 1
ATOM 786 C C . CYS A 1 94 ? -0.77181 -25.44995 19.55755 1.000 28.23051 91 CYS A C 1
ATOM 787 O O . CYS A 1 94 ? -1.69097 -25.00856 18.87089 1.000 31.89853 91 CYS A O 1
ATOM 790 N N . PHE A 1 95 ? -0.12346 -26.58551 19.24811 1.000 29.52852 92 PHE A N 1
ATOM 791 C CA . PHE A 1 95 ? -0.50216 -27.34850 18.06109 1.000 29.89941 92 PHE A CA 1
ATOM 792 C C . PHE A 1 95 ? -1.94215 -27.85435 18.16110 1.000 27.81885 92 PHE A C 1
ATOM 793 O O . PHE A 1 95 ? -2.69580 -27.82460 17.16977 1.000 28.14088 92 PHE A O 1
ATOM 801 N N . ALA A 1 96 ? -2.32341 -28.34735 19.33220 1.000 29.16001 93 ALA A N 1
ATOM 802 C CA . ALA A 1 96 ? -3.65440 -28.86660 19.61107 1.000 29.94260 93 ALA A CA 1
ATOM 803 C C . ALA A 1 96 ? -3.91159 -28.70515 21.09691 1.000 31.67900 93 ALA A C 1
ATOM 804 O O . ALA A 1 96 ? -2.96719 -28.52467 21.87614 1.000 34.23130 93 ALA A O 1
ATOM 806 N N . PRO A 1 97 ? -5.17386 -28.75751 21.52443 1.000 32.43325 94 PRO A N 1
ATOM 807 C CA . PRO A 1 97 ? -5.45447 -28.66188 22.96693 1.000 35.84348 94 PRO A CA 1
ATOM 808 C C . PRO A 1 97 ? -4.73488 -29.71644 23.77756 1.000 41.17943 94 PRO A C 1
ATOM 809 O O . PRO A 1 97 ? -4.48238 -29.50521 24.97112 1.000 46.48658 94 PRO A O 1
ATOM 813 N N . ASP A 1 98 ? -4.41327 -30.85933 23.17337 1.000 35.82344 95 ASP A N 1
ATOM 814 C CA . ASP A 1 98 ? -3.70822 -31.93836 23.84713 1.000 35.23695 95 ASP A CA 1
ATOM 815 C C . ASP A 1 98 ? -2.26821 -32.08031 23.35610 1.000 34.44265 95 ASP A C 1
ATOM 816 O O . ASP A 1 98 ? -1.64086 -33.12077 23.59063 1.000 38.00255 95 ASP A O 1
ATOM 821 N N . LEU A 1 99 ? -1.72586 -31.05508 22.67813 1.000 33.08621 96 LEU A N 1
ATOM 822 C CA . LEU A 1 99 ? -0.33023 -31.11238 22.21579 1.000 32.94937 96 LEU A CA 1
ATOM 823 C C . LEU A 1 99 ? 0.25353 -29.69510 22.20710 1.000 30.32609 96 LEU A C 1
ATOM 824 O O . LEU A 1 99 ? 0.17407 -28.96937 21.20904 1.000 31.95518 96 LEU A O 1
ATOM 829 N N . VAL A 1 100 ? 0.88932 -29.33941 23.32218 1.000 37.38757 97 VAL A N 1
ATOM 830 C CA . 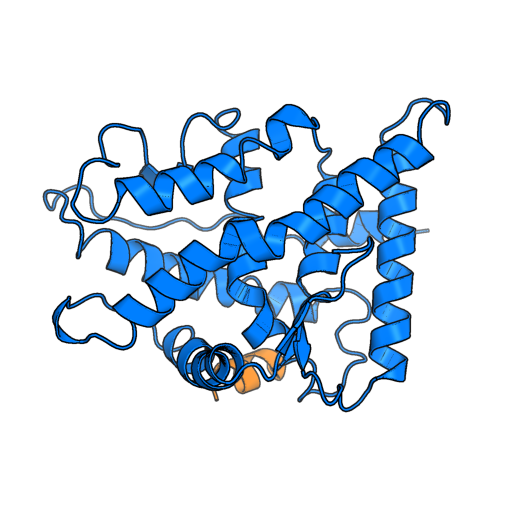VAL A 1 100 ? 1.55384 -28.05402 23.49555 1.000 39.65909 97 VAL A CA 1
ATOM 831 C C . VAL A 1 100 ? 3.05109 -28.30713 23.58545 1.000 43.73572 97 VAL A C 1
ATOM 832 O O . VAL A 1 100 ? 3.49626 -29.18305 24.33939 1.000 50.85878 97 VAL A O 1
ATOM 836 N N . ILE A 1 101 ? 3.82377 -27.55438 22.81257 1.000 44.82101 98 ILE A N 1
ATOM 837 C CA . ILE A 1 101 ? 5.27682 -27.62446 22.83848 1.000 43.90861 98 ILE A CA 1
ATOM 838 C C . ILE A 1 101 ? 5.78163 -26.38229 23.55881 1.000 54.63049 98 ILE A C 1
ATOM 839 O O . ILE A 1 101 ? 5.51554 -25.25120 23.12970 1.000 52.82006 98 ILE A O 1
ATOM 844 N N . ASN A 1 102 ? 6.49372 -26.59031 24.65643 1.000 58.80982 99 ASN A N 1
ATOM 845 C CA . ASN A 1 102 ? 7.17769 -25.51760 25.36014 1.000 75.50924 99 ASN A CA 1
ATOM 846 C C . ASN A 1 102 ? 8.68446 -25.71358 25.24563 1.000 87.30497 99 ASN A C 1
ATOM 847 O O . ASN A 1 102 ? 9.17339 -26.78178 24.86218 1.000 85.28463 99 ASN A O 1
ATOM 852 N N . GLU A 1 103 ? 9.41853 -24.65759 25.60810 1.000 96.03248 100 GLU A N 1
ATOM 853 C CA . GLU A 1 103 ? 10.84652 -24.57340 25.31588 1.000 91.54700 100 GLU A CA 1
ATOM 854 C C . GLU A 1 103 ? 11.62969 -25.81393 25.72776 1.000 83.07113 100 GLU A C 1
ATOM 855 O O . GLU A 1 103 ? 12.75578 -26.00369 25.25614 1.000 93.32977 100 GLU A O 1
ATOM 861 N N . GLU A 1 104 ? 11.07549 -26.66855 26.58332 1.000 70.28300 101 GLU A N 1
ATOM 862 C CA . GLU A 1 104 ? 11.82812 -27.83249 27.02694 1.000 72.34650 101 GLU A CA 1
ATOM 863 C C . GLU A 1 104 ? 11.64656 -29.05298 26.13645 1.000 72.39094 101 GLU A C 1
ATOM 864 O O . GLU A 1 104 ? 12.48961 -29.95617 26.17797 1.000 72.86812 101 GLU A O 1
ATOM 870 N N . ARG A 1 105 ? 10.58625 -29.11104 25.33165 1.000 77.10582 102 ARG A N 1
ATOM 871 C CA . ARG A 1 105 ? 10.51599 -30.13273 24.29594 1.000 73.18516 102 ARG A CA 1
ATOM 872 C C . ARG A 1 105 ? 11.09894 -29.65676 22.97259 1.000 58.70030 102 ARG A C 1
ATOM 873 O O . ARG A 1 105 ? 11.33781 -30.47861 22.08004 1.000 56.04688 102 ARG A O 1
ATOM 881 N N . MET A 1 106 ? 11.34436 -28.35560 22.83081 1.000 53.34015 103 MET A N 1
ATOM 882 C CA . MET A 1 106 ? 12.02799 -27.84382 21.65534 1.000 50.85001 103 MET A CA 1
ATOM 883 C C . MET A 1 106 ? 13.46763 -28.32680 21.55690 1.000 47.28764 103 MET A C 1
ATOM 884 O O . MET A 1 106 ? 14.10270 -28.09929 20.52274 1.000 47.57220 103 MET A O 1
ATOM 889 N N . GLN A 1 107 ? 13.99378 -28.98302 22.59224 1.000 43.22032 104 GLN A N 1
ATOM 890 C CA . GLN A 1 107 ? 15.39888 -29.36752 22.63829 1.000 48.60804 104 GLN A CA 1
ATOM 891 C C . GLN A 1 107 ? 15.68909 -30.70078 21.96063 1.000 47.70084 104 GLN A C 1
ATOM 892 O O . GLN A 1 107 ? 16.85870 -31.08335 21.86229 1.000 49.97563 104 GLN A O 1
ATOM 898 N N . LEU A 1 108 ? 14.67249 -31.41900 21.49419 1.000 44.04278 105 LEU A N 1
ATOM 899 C CA . LEU A 1 108 ? 14.92868 -32.64171 20.76056 1.000 42.84615 105 LEU A CA 1
ATOM 900 C C . LEU A 1 108 ? 15.58157 -32.31516 19.41736 1.000 43.77379 105 LEU A C 1
ATOM 901 O O . LEU A 1 108 ? 15.45593 -31.19896 18.90814 1.000 40.14284 105 LEU A O 1
ATOM 906 N N . PRO A 1 109 ? 16.29271 -33.27240 18.83076 1.000 48.92776 106 PRO A N 1
ATOM 907 C CA . PRO A 1 109 ? 16.95513 -33.01980 17.54281 1.000 45.77217 106 PRO A CA 1
ATOM 908 C C . PRO A 1 109 ? 15.99304 -32.45699 16.50481 1.000 40.51070 106 PRO A C 1
ATOM 909 O O . PRO A 1 109 ? 14.86888 -32.93443 16.35528 1.000 39.20397 106 PRO A O 1
ATOM 913 N N . TYR A 1 110 ? 16.43712 -31.40544 15.80708 1.000 41.27636 107 TYR A N 1
ATOM 914 C CA . TYR A 1 110 ? 15.69992 -30.77269 14.71078 1.000 43.29826 107 TYR A CA 1
ATOM 915 C C . TYR A 1 110 ? 14.50647 -29.93922 15.16087 1.000 40.39938 107 TYR A C 1
ATOM 916 O O . TYR A 1 110 ? 13.87503 -29.26769 14.33652 1.000 38.81465 107 TYR A O 1
ATOM 925 N N . MET A 1 111 ? 14.18214 -29.95843 16.45234 1.000 39.18816 108 MET A N 1
ATOM 926 C CA . MET A 1 111 ? 12.95900 -29.27823 16.87268 1.000 35.51339 108 MET A CA 1
ATOM 927 C C . MET A 1 111 ? 13.18767 -27.79322 17.14080 1.000 34.64347 108 MET A C 1
ATOM 928 O O . MET A 1 111 ? 12.30142 -26.97665 16.88120 1.000 33.04272 108 MET A O 1
ATOM 933 N N . TYR A 1 112 ? 14.36128 -27.41426 17.65473 1.000 39.24460 109 TYR A N 1
ATOM 934 C CA . TYR A 1 112 ? 14.51616 -26.04298 18.14091 1.000 39.16363 109 TYR A CA 1
ATOM 935 C C . TYR A 1 112 ? 14.35102 -25.01851 17.02076 1.000 35.72119 109 TYR A C 1
ATOM 936 O O . TYR A 1 112 ? 13.57370 -24.06313 17.14236 1.000 34.29771 109 TYR A O 1
ATOM 945 N N . ASP A 1 113 ? 15.06224 -25.18713 15.90779 1.000 37.63271 110 ASP A N 1
ATOM 946 C CA . ASP A 1 113 ? 15.04735 -24.14913 14.88148 1.000 39.21916 110 ASP A CA 1
ATOM 947 C C . ASP A 1 113 ? 13.66267 -23.97409 14.25785 1.000 34.70582 110 ASP A C 1
ATOM 948 O O . ASP A 1 113 ? 13.16944 -22.84477 14.11751 1.000 33.47180 110 ASP A O 1
ATOM 953 N N . GLN A 1 114 ? 13.02765 -25.08261 13.87226 1.000 34.10964 111 GLN A N 1
ATOM 954 C CA . GLN A 1 114 ? 11.69970 -24.96315 13.28448 1.000 33.57968 111 GLN A CA 1
ATOM 955 C C . GLN A 1 114 ? 10.69037 -24.38794 14.28282 1.000 27.98303 111 GLN A C 1
ATOM 956 O O . GLN A 1 114 ? 9.79066 -23.63131 13.89890 1.000 28.03253 111 GLN A O 1
ATOM 962 N N . CYS A 1 115 ? 10.84453 -24.69500 15.56782 1.000 29.33655 112 CYS A N 1
ATOM 963 C CA . CYS A 1 115 ? 9.91559 -24.16664 16.56167 1.000 31.99430 112 CYS A CA 1
ATOM 964 C C . CYS A 1 115 ? 10.10790 -22.66878 16.74897 1.000 31.41808 112 CYS A C 1
ATOM 965 O O . CYS A 1 115 ? 9.13012 -21.93451 16.95838 1.000 31.03272 112 CYS A O 1
ATOM 968 N N . GLN A 1 116 ? 11.35754 -22.20205 16.67514 1.000 33.94410 113 GLN A N 1
ATOM 969 C CA . GLN A 1 116 ? 11.61065 -20.76582 16.72066 1.000 37.09214 113 GLN A CA 1
ATOM 970 C C . GLN A 1 116 ? 10.97666 -20.06221 15.52697 1.000 34.31557 113 GLN A C 1
ATOM 971 O O . GLN A 1 116 ? 10.43206 -18.95830 15.65645 1.000 31.28145 113 GLN A O 1
ATOM 977 N N . GLN A 1 117 ? 11.02138 -20.69677 14.35551 1.000 28.40336 114 GLN A N 1
ATOM 978 C CA . GLN A 1 117 ? 10.38481 -20.12215 13.17881 1.000 28.15526 114 GLN A CA 1
ATOM 979 C C . GLN A 1 117 ? 8.86857 -20.04353 13.35136 1.000 30.41640 114 GLN A C 1
ATOM 980 O O . GLN A 1 117 ? 8.24109 -19.04326 12.96900 1.000 29.16491 114 GLN A O 1
ATOM 986 N N . MET A 1 118 ? 8.25970 -21.08273 13.92892 1.000 27.87990 115 MET A N 1
ATOM 987 C CA . MET A 1 118 ? 6.81922 -21.04267 14.17044 1.000 26.57586 115 MET A CA 1
ATOM 988 C C . MET A 1 118 ? 6.46486 -19.98941 15.21632 1.000 29.59141 115 MET A C 1
ATOM 989 O O . MET A 1 118 ? 5.47078 -19.26958 15.06054 1.000 30.80812 115 MET A O 1
ATOM 994 N N . LEU A 1 119 ? 7.28043 -19.86210 16.26932 1.000 27.82882 116 LEU A N 1
ATOM 995 C CA . LEU A 1 119 ? 7.01942 -18.83964 17.28013 1.000 29.52381 116 LEU A CA 1
ATOM 996 C C . LEU A 1 119 ? 7.12506 -17.42909 16.70933 1.000 34.05193 116 LEU A C 1
ATOM 997 O O . LEU A 1 119 ? 6.40885 -16.52604 17.15637 1.000 33.40366 116 LEU A O 1
ATOM 1002 N N . LYS A 1 120 ? 7.99462 -17.20203 15.72239 1.000 31.89300 117 LYS A N 1
ATOM 1003 C CA . LYS A 1 120 ? 8.08169 -15.85057 15.17499 1.000 29.49495 117 LYS A CA 1
ATOM 1004 C C . LYS A 1 120 ? 6.77371 -15.44920 14.51234 1.000 29.95659 117 LYS A C 1
ATOM 1005 O O . LYS A 1 120 ? 6.37105 -14.27948 14.56062 1.000 31.76830 117 LYS A O 1
ATOM 1011 N N . ILE A 1 121 ? 6.08287 -16.40903 13.90244 1.000 29.72073 118 ILE A N 1
ATOM 1012 C CA . ILE A 1 121 ? 4.79767 -16.09659 13.29747 1.000 27.05658 118 ILE A CA 1
ATOM 1013 C C . ILE A 1 121 ? 3.80349 -15.68497 14.37517 1.000 28.83557 118 ILE A C 1
ATOM 1014 O O . ILE A 1 121 ? 3.13266 -14.65467 14.26536 1.000 27.84787 118 ILE A O 1
ATOM 1019 N N A SER A 1 122 ? 3.74842 -16.44814 15.47329 0.612 27.77669 119 SER A N 1
ATOM 1020 N N B SER A 1 122 ? 3.68328 -16.49250 15.43061 0.388 28.69829 119 SER A N 1
ATOM 1021 C CA A SER A 1 122 ? 2.89581 -16.06146 16.59249 0.612 27.92411 119 SER A CA 1
ATOM 1022 C CA B SER A 1 122 ? 2.76077 -16.14519 16.50370 0.388 25.55900 119 SER A CA 1
ATOM 1023 C C A SER A 1 122 ? 3.31649 -14.71776 17.18524 0.612 27.95147 119 SER A C 1
ATOM 1024 C C B SER A 1 122 ? 3.11439 -14.79140 17.10927 0.388 28.60924 119 SER A C 1
ATOM 1025 O O A SER A 1 122 ? 2.46429 -13.94083 17.63119 0.612 28.60249 119 SER A O 1
ATOM 1026 O O B SER A 1 122 ? 2.22570 -14.01716 17.48081 0.388 30.39926 119 SER A O 1
ATOM 1031 N N A SER A 1 123 ? 4.61768 -14.41705 17.19882 0.612 26.55622 120 SER A N 1
ATOM 1032 N N B SER A 1 123 ? 4.41087 -14.47816 17.19384 0.388 25.10932 120 SER A N 1
ATOM 1033 C CA A SER A 1 123 ? 5.06901 -13.14669 17.75953 0.612 25.75289 120 SER A CA 1
ATOM 1034 C CA B SER A 1 123 ? 4.83984 -13.21863 17.79601 0.388 27.61175 120 SER A CA 1
ATOM 1035 C C A SER A 1 123 ? 4.56006 -11.94903 16.96151 0.612 27.59269 120 SER A C 1
ATOM 1036 C C B SER A 1 123 ? 4.34004 -12.01343 17.00652 0.388 23.93495 120 SER A C 1
ATOM 1037 O O A SER A 1 123 ? 4.47909 -10.84196 17.51175 0.612 27.49964 120 SER A O 1
ATOM 1038 O O B SER A 1 123 ? 4.08059 -10.95456 17.59002 0.388 29.07805 120 SER A O 1
ATOM 1043 N N . GLU A 1 124 ? 4.21396 -12.14418 15.68300 1.000 25.74522 121 GLU A N 1
ATOM 1044 C CA . GLU A 1 124 ? 3.66942 -11.04904 14.88617 1.000 26.66275 121 GLU A CA 1
ATOM 1045 C C . GLU A 1 124 ? 2.21825 -10.75795 15.24972 1.000 25.87370 121 GLU A C 1
ATOM 1046 O O . GLU A 1 124 ? 1.79990 -9.59426 15.24862 1.000 27.83245 121 GLU A O 1
ATOM 1052 N N . PHE A 1 125 ? 1.43592 -11.79164 15.56558 1.000 23.99933 122 PHE A N 1
ATOM 1053 C CA . PHE A 1 125 ? 0.08388 -11.55239 16.06793 1.000 27.83872 122 PHE A CA 1
ATOM 1054 C C . PHE A 1 125 ? 0.10948 -10.74850 17.36949 1.000 29.40706 122 PHE A C 1
ATOM 1055 O O . PHE A 1 125 ? -0.72905 -9.85882 17.57542 1.000 27.52199 122 PHE A O 1
ATOM 1063 N N . VAL A 1 126 ? 1.06967 -11.04469 18.26050 1.000 26.96627 123 VAL A N 1
ATOM 1064 C CA . VAL A 1 126 ? 1.20670 -10.28826 19.50797 1.000 27.59245 123 VAL A CA 1
ATOM 1065 C C . VAL A 1 126 ? 1.60130 -8.84568 19.21358 1.000 26.68173 123 VAL A C 1
ATOM 1066 O O . VAL A 1 126 ? 1.04345 -7.89818 19.77685 1.000 30.15712 123 VAL A O 1
ATOM 1070 N N . ARG A 1 127 ? 2.58692 -8.66173 18.33575 1.000 29.36179 124 ARG A N 1
ATOM 1071 C CA . ARG A 1 127 ? 3.09518 -7.32315 18.06867 1.000 30.82199 124 ARG A CA 1
ATOM 1072 C C . ARG A 1 127 ? 2.00001 -6.42824 17.51429 1.000 28.30236 124 ARG A C 1
ATOM 1073 O O . ARG A 1 127 ? 1.88331 -5.26081 17.90773 1.000 32.32757 124 ARG A O 1
ATOM 1081 N N . LEU A 1 128 ? 1.17624 -6.97174 16.62062 1.000 28.15385 125 LEU A N 1
ATOM 1082 C CA . LEU A 1 128 ? 0.15404 -6.19912 15.93410 1.000 29.92480 125 LEU A CA 1
ATOM 1083 C C . LEU A 1 128 ? -1.19784 -6.24415 16.62355 1.000 31.21855 125 LEU A C 1
ATOM 1084 O O . LEU A 1 128 ? -2.09383 -5.49142 16.23025 1.000 31.98898 125 LEU A O 1
ATOM 1089 N N . GLN A 1 129 ? -1.36868 -7.09169 17.63535 1.000 28.91424 126 GLN A N 1
ATOM 1090 C CA . GLN A 1 129 ? -2.65358 -7.24628 18.31326 1.000 28.87395 126 GLN A CA 1
ATOM 1091 C C . GLN A 1 129 ? -3.77053 -7.48129 17.29665 1.000 27.93249 126 GLN A C 1
ATOM 1092 O O . GLN A 1 129 ? -4.76728 -6.75989 17.23799 1.000 31.16618 126 GLN A O 1
ATOM 1098 N N . VAL A 1 130 ? -3.56881 -8.52095 16.49279 1.000 25.07396 127 VAL A N 1
ATOM 1099 C CA . VAL A 1 130 ? -4.46810 -8.83226 15.37996 1.000 24.01888 127 VAL A CA 1
ATOM 1100 C C . VAL A 1 130 ? -5.82715 -9.25485 15.92001 1.000 25.71060 127 VAL A C 1
ATOM 1101 O O . VAL A 1 130 ? -5.91325 -10.04141 16.86643 1.000 28.05725 127 VAL A O 1
ATOM 1105 N N . SER A 1 131 ? -6.89853 -8.71245 15.33725 1.000 26.44540 128 SER A N 1
ATOM 1106 C CA . SER A 1 131 ? -8.25056 -9.11080 15.71506 1.000 26.20980 128 SER A CA 1
ATOM 1107 C C . SER A 1 131 ? -8.66018 -10.39824 15.00240 1.000 24.91377 128 SER A C 1
ATOM 1108 O O . SER A 1 131 ? -8.09050 -10.77888 13.97659 1.000 25.07709 128 SER A O 1
ATOM 1111 N N . TYR A 1 132 ? -9.65696 -11.08261 15.57325 1.000 25.94672 129 TYR A N 1
ATOM 1112 C CA . TYR A 1 132 ? -10.13463 -12.31930 14.95785 1.000 23.71349 129 TYR A CA 1
ATOM 1113 C C . TYR A 1 132 ? -10.54657 -12.09110 13.50986 1.000 24.59385 129 TYR A C 1
ATOM 1114 O O . TYR A 1 132 ? -10.18090 -12.86912 12.62556 1.000 25.23028 129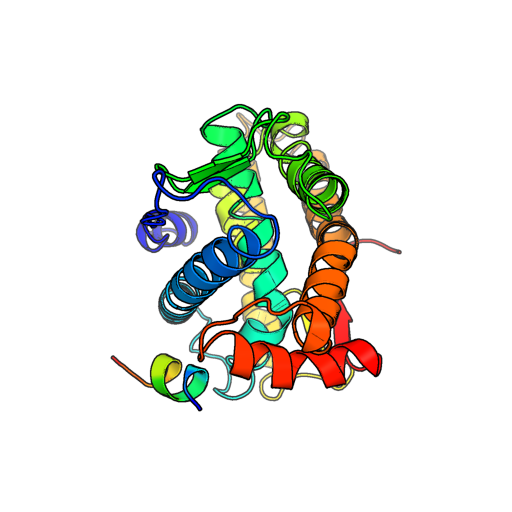 TYR A O 1
ATOM 1123 N N . ASP A 1 133 ? -11.31355 -11.03171 13.24553 1.000 27.15715 130 ASP A N 1
ATOM 1124 C CA . ASP A 1 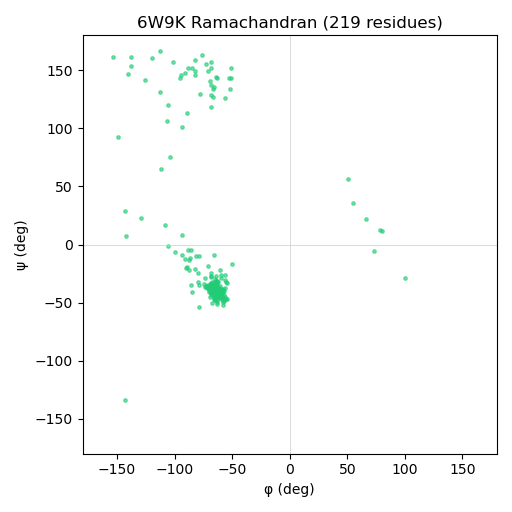133 ? -11.77568 -10.81630 11.87933 1.000 24.65346 130 ASP A CA 1
ATOM 1125 C C . ASP A 1 133 ? -10.62630 -10.44800 10.94778 1.000 26.30867 130 ASP A C 1
ATOM 1126 O O . ASP A 1 133 ? -10.62333 -10.84924 9.77985 1.000 26.89978 130 ASP A O 1
ATOM 1131 N N . GLU A 1 134 ? -9.63732 -9.68719 11.43133 1.000 24.79348 131 GLU A N 1
ATOM 1132 C CA . GLU A 1 134 ? -8.46984 -9.43884 10.58276 1.000 21.73674 131 GLU A CA 1
ATOM 1133 C C . GLU A 1 134 ? -7.75809 -10.74821 10.24946 1.000 24.37257 131 GLU A C 1
ATOM 1134 O O . GLU A 1 134 ? -7.32701 -10.96559 9.10882 1.000 23.18095 131 GLU A O 1
ATOM 1140 N N . TYR A 1 135 ? -7.58915 -11.61095 11.24590 1.000 22.48401 132 TYR A N 1
ATOM 1141 C CA . TYR A 1 135 ? -6.96999 -12.91483 11.04032 1.000 21.30101 132 TYR A CA 1
ATOM 1142 C C . TYR A 1 135 ? -7.72336 -13.72410 9.98796 1.000 23.35758 132 TYR A C 1
ATOM 1143 O O . TYR A 1 135 ? -7.11362 -14.27509 9.06448 1.000 22.48821 132 TYR A O 1
ATOM 1152 N N . LEU A 1 136 ? -9.05287 -13.79645 10.10988 1.000 24.52620 133 LEU A N 1
ATOM 1153 C CA . LEU A 1 136 ? -9.84181 -14.58922 9.16451 1.000 24.13687 133 LEU A CA 1
ATOM 1154 C C . LEU A 1 136 ? -9.70188 -14.07991 7.73186 1.000 25.71582 133 LEU A C 1
ATOM 1155 O O . LEU A 1 136 ? -9.56567 -14.88821 6.80767 1.000 23.22740 133 LEU A O 1
ATOM 1160 N N . CYS A 1 137 ? -9.75452 -12.75741 7.51499 1.000 22.93463 134 CYS A N 1
ATOM 1161 C CA . CYS A 1 137 ? -9.53191 -12.22053 6.16088 1.000 22.69255 134 CYS A CA 1
ATOM 1162 C C . CYS A 1 137 ? -8.12349 -12.46383 5.67085 1.000 24.48019 134 CYS A C 1
ATOM 1163 O O . CYS A 1 137 ? -7.93388 -12.77175 4.48477 1.000 25.12161 134 CYS A O 1
ATOM 1166 N N . MET A 1 138 ? -7.12021 -12.27713 6.54312 1.000 22.86373 135 MET A N 1
ATOM 1167 C CA . MET A 1 138 ? -5.74725 -12.55398 6.12068 1.000 21.57171 135 MET A CA 1
ATOM 1168 C C . MET A 1 138 ? -5.55799 -14.02195 5.74973 1.000 21.37083 135 MET A C 1
ATOM 1169 O O . MET A 1 138 ? -4.82906 -14.33838 4.79468 1.000 23.15819 135 MET A O 1
ATOM 1174 N N . LYS A 1 139 ? -6.22305 -14.93390 6.46593 1.000 21.98234 136 LYS A N 1
ATOM 1175 C CA . LYS A 1 139 ? -6.07416 -16.35625 6.17278 1.000 22.12367 136 LYS A CA 1
ATOM 1176 C C . LYS A 1 139 ? -6.63995 -16.68860 4.78803 1.000 22.74619 136 LYS A C 1
ATOM 1177 O O . LYS A 1 139 ? -6.03324 -17.46460 4.04081 1.000 22.32284 136 LYS A O 1
ATOM 1183 N N . VAL A 1 140 ? -7.75724 -16.06839 4.40359 1.000 23.86178 137 VAL A N 1
ATOM 1184 C CA . VAL A 1 140 ? -8.24376 -16.25399 3.03217 1.000 24.58616 137 VAL A CA 1
ATOM 1185 C C . VAL A 1 140 ? -7.21354 -15.74400 2.03270 1.000 22.94940 137 VAL A C 1
ATOM 1186 O O . VAL A 1 140 ? -6.93074 -16.38359 1.00497 1.000 23.39388 137 VAL A O 1
ATOM 1190 N N . LEU A 1 141 ? -6.62377 -14.5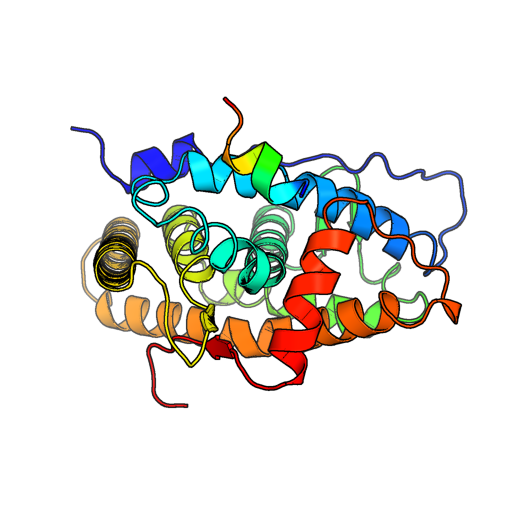8629 2.31213 1.000 21.49526 138 LEU A N 1
ATOM 1191 C CA . LEU A 1 141 ? -5.68045 -14.05304 1.35509 1.000 21.78838 138 LEU A CA 1
ATOM 1192 C C . LEU A 1 141 ? -4.45397 -14.95242 1.22584 1.000 21.55578 138 LEU A C 1
ATOM 1193 O O . LEU A 1 141 ? -3.85254 -15.00529 0.14528 1.000 23.55990 138 LEU A O 1
ATOM 1198 N N . LEU A 1 142 ? -4.06495 -15.67359 2.29308 1.000 22.15514 139 LEU A N 1
ATOM 1199 C CA . LEU A 1 142 ? -2.96681 -16.63367 2.14737 1.000 21.61833 139 LEU A CA 1
ATOM 1200 C C . LEU A 1 142 ? -3.31673 -17.77322 1.18304 1.000 21.32061 139 LEU A C 1
ATOM 1201 O O . LEU A 1 142 ? -2.46089 -18.18882 0.37651 1.000 23.71126 139 LEU A O 1
ATOM 1206 N N . LEU A 1 143 ? -4.54877 -18.29274 1.24973 1.000 22.41211 140 LEU A N 1
ATOM 1207 C CA . LEU A 1 143 ? -4.99584 -19.29854 0.28457 1.000 21.95455 140 LEU A CA 1
ATOM 1208 C C . LEU A 1 143 ? -4.85114 -18.79094 -1.14830 1.000 23.72419 140 LEU A C 1
ATOM 1209 O O . LEU A 1 143 ? -4.60374 -19.58692 -2.07746 1.000 23.83842 140 LEU A O 1
ATOM 1214 N N . LEU A 1 144 ? -4.97655 -17.46903 -1.33703 1.000 24.64923 141 LEU A N 1
ATOM 1215 C CA . LEU A 1 144 ? -4.95591 -16.82662 -2.64861 1.000 23.34689 141 LEU A CA 1
ATOM 1216 C C . LEU A 1 144 ? -3.64471 -16.10887 -2.94552 1.000 27.71831 141 LEU A C 1
ATOM 1217 O O . LEU A 1 144 ? -3.62474 -15.20694 -3.78457 1.000 29.95354 141 LEU A O 1
ATOM 1222 N N A SER A 1 145 ? -2.53556 -16.47062 -2.29789 0.520 25.75376 142 SER A N 1
ATOM 1223 N N B SER A 1 145 ? -2.55004 -16.50370 -2.27653 0.480 24.70419 142 SER A N 1
ATOM 1224 C CA A SER A 1 145 ? -1.33773 -15.65326 -2.47236 0.520 24.89483 142 SER A CA 1
ATOM 1225 C CA B SER A 1 145 ? -1.29917 -15.74996 -2.29883 0.480 26.80250 142 SER A CA 1
ATOM 1226 C C A SER A 1 145 ? -0.12510 -16.40053 -3.02097 0.520 25.01489 142 SER A C 1
ATOM 1227 C C B SER A 1 145 ? -0.21367 -16.34819 -3.18379 0.480 25.85503 142 SER A C 1
ATOM 1228 O O A SER A 1 145 ? 0.96698 -15.82350 -3.04715 0.520 25.13874 142 SER A O 1
ATOM 1229 O O B SER A 1 145 ? 0.70516 -15.62076 -3.57564 0.480 24.51585 142 SER A O 1
ATOM 1234 N N . THR A 1 146 ? -0.27903 -17.64338 -3.48556 1.000 25.67944 143 THR A N 1
ATOM 1235 C CA . THR A 1 146 ? 0.80943 -18.35623 -4.16142 1.000 27.46458 143 THR A CA 1
ATOM 1236 C C . THR A 1 146 ? 0.26800 -19.02358 -5.41962 1.000 28.63642 143 THR A C 1
ATOM 1237 O O . THR A 1 146 ? -0.63931 -19.85710 -5.32533 1.000 29.83295 143 THR A O 1
ATOM 1241 N N . VAL A 1 147 ? 0.81822 -18.67288 -6.58185 1.000 27.35647 144 VAL A N 1
ATOM 1242 C CA . VAL A 1 147 ? 0.24552 -19.10153 -7.86225 1.000 26.27817 144 VAL A CA 1
ATOM 1243 C C . VAL A 1 147 ? 1.35878 -19.52069 -8.81739 1.000 27.63396 144 VAL A C 1
ATOM 1244 O O . VAL A 1 147 ? 2.52145 -19.15181 -8.64820 1.000 30.92194 144 VAL A O 1
ATOM 1248 N N . PRO A 1 148 ? 1.00164 -20.27927 -9.85554 1.000 28.97947 145 PRO A N 1
ATOM 1249 C CA . PRO A 1 148 ? 1.99760 -20.60635 -10.88063 1.000 30.27151 145 PRO A CA 1
ATOM 1250 C C . PRO A 1 148 ? 2.46001 -19.34592 -11.59347 1.000 36.69633 145 PRO A C 1
ATOM 1251 O O . PRO A 1 148 ? 1.67822 -18.42029 -11.82824 1.000 33.86551 145 PRO A O 1
ATOM 1255 N N . LYS A 1 149 ? 3.74346 -19.31531 -11.94778 1.000 34.18480 146 LYS A N 1
ATOM 1256 C CA . LYS A 1 149 ? 4.24455 -18.18859 -12.73232 1.000 38.20884 146 LYS A CA 1
ATOM 1257 C C . LYS A 1 149 ? 3.52266 -18.05707 -14.06740 1.000 42.05557 146 LYS A C 1
ATOM 1258 O O . LYS A 1 149 ? 3.39669 -16.94507 -14.59235 1.000 48.63843 146 LYS A O 1
ATOM 1264 N N . ASP A 1 150 ? 3.03088 -19.15947 -14.62875 1.000 39.36035 147 ASP A N 1
ATOM 1265 C CA . ASP A 1 150 ? 2.38071 -19.12790 -15.93318 1.000 47.53181 147 ASP A CA 1
ATOM 1266 C C . ASP A 1 150 ? 0.86472 -18.97175 -15.85124 1.000 43.11536 147 ASP A C 1
ATOM 1267 O O . ASP A 1 150 ? 0.18844 -19.08242 -16.87834 1.000 52.52939 147 ASP A O 1
ATOM 1272 N N . GLY A 1 151 ? 0.31764 -18.72330 -14.66771 1.000 40.72521 148 GLY A N 1
ATOM 1273 C CA . GLY A 1 151 ? -1.06936 -18.33281 -14.51660 1.000 43.46197 148 GLY A CA 1
ATOM 1274 C C . GLY A 1 151 ? -1.98352 -19.48283 -14.11892 1.000 44.89896 148 GLY A C 1
ATOM 1275 O O . GLY A 1 151 ? -1.60049 -20.65383 -14.07458 1.000 42.68034 148 GLY A O 1
ATOM 1276 N N A LEU A 1 152 ? -3.22724 -19.11721 -13.83084 0.075 40.24873 149 LEU A N 1
ATOM 1277 N N B LEU A 1 152 ? -3.22488 -19.11622 -13.81649 0.925 42.49310 149 LEU A N 1
ATOM 1278 C CA A LEU A 1 152 ? -4.27822 -20.06326 -13.49280 0.075 37.70933 149 LEU A CA 1
ATOM 1279 C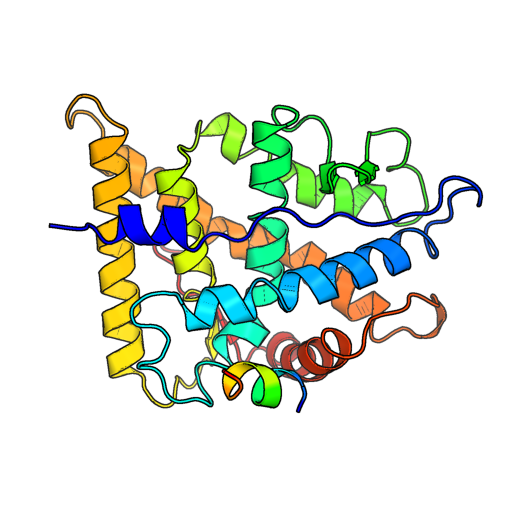 CA B LEU A 1 152 ? -4.28918 -20.05200 -13.48193 0.925 35.10691 149 LEU A CA 1
ATOM 1280 C C A LEU A 1 152 ? -5.20771 -20.26405 -14.68558 0.075 39.04492 149 LEU A C 1
ATOM 1281 C C B LEU A 1 152 ? -5.21145 -20.25742 -14.67819 0.925 39.46627 149 LEU A C 1
ATOM 1282 O O A LEU A 1 152 ? -5.24399 -19.45876 -15.61903 0.075 41.87257 149 LEU A O 1
ATOM 1283 O O B LEU A 1 152 ? -5.25321 -19.44248 -15.60286 0.925 42.94951 149 LEU A O 1
ATOM 1292 N N . LYS A 1 153 ? -5.96243 -21.36456 -14.64466 1.000 34.96794 150 LYS A N 1
ATOM 1293 C CA . LYS A 1 153 ? -6.90562 -21.65761 -15.71957 1.000 34.75869 150 LYS A CA 1
ATOM 1294 C C . LYS A 1 153 ? -8.07349 -20.67530 -15.73724 1.000 37.26597 150 LYS A C 1
ATOM 1295 O O . LYS A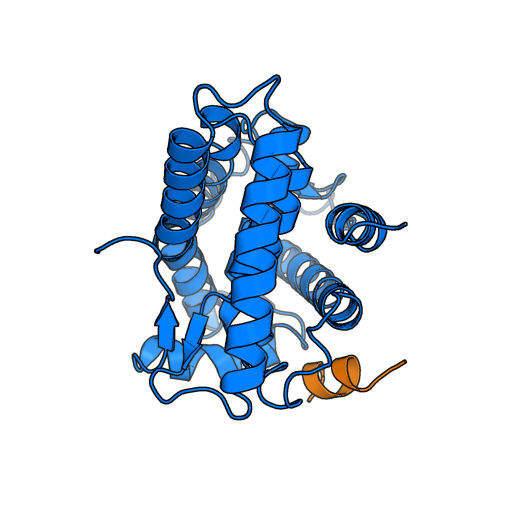 1 153 ? -8.55967 -20.29805 -16.81613 1.000 41.26199 150 LYS A O 1
ATOM 1301 N N . SER A 1 154 ? -8.56591 -20.28900 -14.56432 1.000 37.05084 151 SER A N 1
ATOM 1302 C CA . SER A 1 154 ? -9.65620 -19.32813 -14.44482 1.000 37.49253 151 SER A CA 1
ATOM 1303 C C . SER A 1 154 ? -9.13421 -18.03851 -13.82065 1.000 29.87022 151 SER A C 1
ATOM 1304 O O . SER A 1 154 ? -9.53409 -17.65157 -12.71719 1.000 31.95025 151 SER A O 1
ATOM 1307 N N . GLN A 1 155 ? -8.23539 -17.36292 -14.54335 1.000 35.20050 152 GLN A N 1
ATOM 1308 C CA . GLN A 1 155 ? -7.53209 -16.21625 -13.98288 1.000 32.82814 152 GLN A CA 1
ATOM 1309 C C . GLN A 1 155 ? -8.48405 -15.08305 -13.61874 1.000 31.92428 152 GLN A C 1
ATOM 1310 O O . GLN A 1 155 ? -8.33772 -14.45732 -12.56107 1.000 32.04770 152 GLN A O 1
ATOM 1316 N N . ALA A 1 156 ? -9.45218 -14.78514 -14.48366 1.000 34.09945 153 ALA A N 1
ATOM 1317 C CA . ALA A 1 156 ? -10.32606 -13.65321 -14.20574 1.000 34.78703 153 ALA A CA 1
ATOM 1318 C C . ALA A 1 156 ? -11.17394 -13.90645 -12.96918 1.000 36.87707 153 ALA A C 1
ATOM 1319 O O . ALA A 1 156 ? -11.43182 -12.98309 -12.18713 1.000 32.75238 153 ALA A O 1
ATOM 1321 N N . VAL A 1 157 ? -11.64277 -15.14433 -12.79429 1.000 30.47955 154 VAL A N 1
ATOM 1322 C CA . VAL A 1 157 ? -12.40502 -15.48604 -11.59092 1.000 28.44054 154 VAL A CA 1
ATOM 1323 C C . VAL A 1 157 ? -11.53124 -15.31477 -10.35831 1.000 29.29549 154 VAL A C 1
ATOM 1324 O O . VAL A 1 157 ? -11.96045 -14.74824 -9.34351 1.000 31.21925 154 VAL A O 1
ATOM 1328 N N . PHE A 1 158 ? -10.29287 -15.80672 -10.43389 1.000 26.26369 155 PHE A N 1
ATOM 1329 C CA . PHE A 1 158 ? -9.35171 -15.67605 -9.32089 1.000 26.25081 155 PHE A CA 1
ATOM 1330 C C . PHE A 1 158 ? -9.11928 -14.21239 -8.96494 1.000 31.33577 155 PHE A C 1
ATOM 1331 O O . PHE A 1 158 ? -9.17473 -13.83031 -7.78766 1.000 28.67465 155 PHE A O 1
ATOM 1339 N N . ASP A 1 159 ? -8.86407 -13.37641 -9.97280 1.000 28.05366 156 ASP A N 1
ATOM 1340 C CA . ASP A 1 159 ? -8.61615 -11.96075 -9.72274 1.000 30.07956 156 ASP A CA 1
ATOM 1341 C C . ASP A 1 159 ? -9.80231 -11.32625 -9.00124 1.000 35.74373 156 ASP A C 1
ATOM 1342 O O . ASP A 1 159 ? -9.62432 -10.52693 -8.07606 1.000 31.40222 156 ASP A O 1
ATOM 1347 N N . GLU A 1 160 ? -11.02434 -11.69566 -9.39141 1.000 29.06087 157 GLU A N 1
ATOM 1348 C CA . GLU A 1 160 ? -12.21112 -11.15662 -8.73065 1.000 28.50558 157 GLU A CA 1
ATOM 1349 C C . GLU A 1 160 ? -12.28246 -11.58451 -7.26553 1.000 29.63750 157 GLU A C 1
ATOM 1350 O O . GLU A 1 160 ? -12.57835 -10.76389 -6.38809 1.000 30.22724 157 GLU A O 1
ATOM 1356 N N . ILE A 1 161 ? -12.03588 -12.87625 -6.98482 1.000 26.28166 158 ILE A N 1
ATOM 1357 C CA . ILE A 1 161 ? -12.10541 -13.38774 -5.61469 1.000 26.81330 158 ILE A CA 1
ATOM 1358 C C . ILE A 1 161 ? -11.05510 -12.70870 -4.75032 1.000 28.91627 158 ILE A C 1
ATOM 1359 O O . ILE A 1 161 ? -11.33311 -12.28696 -3.62236 1.000 26.93262 158 ILE A O 1
ATOM 1364 N N . ARG A 1 162 ? -9.84005 -12.57194 -5.27237 1.000 26.22979 159 ARG A N 1
ATOM 1365 C CA . ARG A 1 162 ? -8.77169 -11.97759 -4.47683 1.000 27.56769 159 ARG A CA 1
ATOM 1366 C C . ARG A 1 162 ? -9.08067 -10.51545 -4.14942 1.000 29.34681 159 ARG A C 1
ATOM 1367 O O . ARG A 1 162 ? -8.92563 -10.08546 -3.00201 1.000 30.00396 159 ARG A O 1
ATOM 1375 N N . MET A 1 163 ? -9.53877 -9.73574 -5.13792 1.000 27.88161 160 MET A N 1
ATOM 1376 C CA . MET A 1 163 ? -9.88554 -8.33984 -4.85922 1.000 28.77436 160 MET A CA 1
ATOM 1377 C C . MET A 1 163 ? -11.01519 -8.26208 -3.83692 1.000 31.81897 160 MET A C 1
ATOM 1378 O O . MET A 1 163 ? -11.03319 -7.37270 -2.97673 1.000 31.11293 160 MET A O 1
ATOM 1383 N N . THR A 1 164 ? -11.97748 -9.17626 -3.92747 1.000 27.39579 161 THR A N 1
ATOM 1384 C CA . THR A 1 164 ? -13.07724 -9.17570 -2.97366 1.000 27.22726 161 THR A CA 1
ATOM 1385 C C . THR A 1 164 ? -12.57305 -9.33249 -1.54487 1.000 28.80467 161 THR A C 1
ATOM 1386 O O . THR A 1 164 ? -13.02114 -8.61968 -0.64069 1.000 31.34256 161 THR A O 1
ATOM 1390 N N . TYR A 1 165 ? -11.63261 -10.23955 -1.31878 1.000 27.53174 162 TYR A N 1
ATOM 1391 C CA . TYR A 1 165 ? -11.17023 -10.44426 0.05154 1.000 27.34351 162 TYR A CA 1
ATOM 1392 C C . TYR A 1 165 ? -10.12356 -9.41739 0.47824 1.000 27.38245 162 TYR A C 1
ATOM 1393 O O . TYR A 1 165 ? -9.95712 -9.19728 1.68401 1.000 28.67000 162 TYR A O 1
ATOM 1402 N N . ILE A 1 166 ? -9.43926 -8.77066 -0.45943 1.000 26.31437 163 ILE A N 1
ATOM 1403 C CA . ILE A 1 166 ? -8.64443 -7.59132 -0.09393 1.000 23.69767 163 ILE A CA 1
ATOM 1404 C C . ILE A 1 166 ? -9.55338 -6.50805 0.47126 1.000 27.73967 163 ILE A C 1
ATOM 1405 O O . ILE A 1 166 ? -9.25871 -5.89295 1.50140 1.000 29.27927 163 ILE A O 1
ATOM 1410 N N . LYS A 1 167 ? -10.68389 -6.26295 -0.18442 1.000 29.24027 164 LYS A N 1
ATOM 1411 C CA . LYS A 1 167 ? -11.61393 -5.27860 0.35644 1.000 28.26248 164 LYS A CA 1
ATOM 1412 C C . LYS A 1 167 ? -12.21376 -5.73729 1.68760 1.000 28.19644 164 LYS A C 1
ATOM 1413 O O . LYS A 1 167 ? -12.47009 -4.89827 2.56586 1.000 30.75309 164 LYS A O 1
ATOM 1419 N N . GLU A 1 168 ? -12.40852 -7.04798 1.87224 1.000 27.76832 165 GLU A N 1
ATOM 1420 C CA . GLU A 1 168 ? -12.92898 -7.54054 3.14922 1.000 26.02148 165 GLU A CA 1
ATOM 1421 C C . GLU A 1 168 ? -11.93476 -7.30110 4.28083 1.000 27.64048 165 GLU A C 1
ATOM 1422 O O . GLU A 1 168 ? -12.33724 -6.97470 5.40347 1.000 26.92775 165 GLU A O 1
ATOM 1428 N N . LEU A 1 169 ? -10.63302 -7.46900 4.00901 1.000 27.55399 166 LEU A N 1
ATOM 1429 C CA . LEU A 1 169 ? -9.63271 -7.10348 5.01081 1.000 26.49108 166 LEU A CA 1
ATOM 1430 C C . LEU A 1 169 ? -9.77147 -5.63613 5.41482 1.000 27.07650 166 LEU A C 1
ATOM 1431 O O . LEU A 1 169 ? -9.68348 -5.30154 6.60755 1.000 27.42881 166 LEU A O 1
ATOM 1436 N N . GLY A 1 170 ? -9.97240 -4.74073 4.44062 1.000 27.54052 167 GLY A N 1
ATOM 1437 C CA . GLY A 1 170 ? -10.20438 -3.34725 4.78159 1.000 28.29147 167 GLY A CA 1
ATOM 1438 C C . GLY A 1 170 ? -11.41922 -3.16705 5.67405 1.000 30.70696 167 GLY A C 1
ATOM 1439 O O . GLY A 1 170 ? -11.40463 -2.35826 6.60516 1.000 31.12669 167 GLY A O 1
ATOM 1440 N N . LYS A 1 171 ? -12.48293 -3.93024 5.40896 1.000 28.87839 168 LYS A N 1
ATOM 1441 C CA . LYS A 1 171 ? -13.67770 -3.84102 6.24785 1.000 31.22765 168 LYS A CA 1
ATOM 1442 C C . LYS A 1 171 ? -13.39739 -4.33027 7.66248 1.000 31.71294 168 LYS A C 1
ATOM 1443 O O . LYS A 1 171 ? -13.95245 -3.79698 8.63400 1.000 34.57620 168 LYS A O 1
ATOM 1449 N N . ALA A 1 172 ? -12.58580 -5.38136 7.79100 1.000 29.57743 169 ALA A N 1
ATOM 1450 C CA . ALA A 1 172 ? -12.23823 -5.89277 9.11304 1.000 30.67848 169 ALA A CA 1
ATOM 1451 C C . ALA A 1 172 ? -11.43369 -4.86726 9.89443 1.000 31.99469 169 ALA A C 1
ATOM 1452 O O . ALA A 1 172 ? -11.60331 -4.72414 11.11190 1.000 34.56111 169 ALA A O 1
ATOM 1454 N N . ILE A 1 173 ? -10.56891 -4.12484 9.20119 1.000 30.85852 170 ILE A N 1
ATOM 1455 C CA . ILE A 1 173 ? -9.78289 -3.08086 9.85854 1.000 32.60338 170 ILE A CA 1
ATOM 1456 C C . ILE A 1 173 ? -10.69534 -1.97280 10.37737 1.000 35.74557 170 ILE A C 1
ATOM 1457 O O . ILE A 1 173 ? -10.55064 -1.49815 11.51313 1.000 38.28961 170 ILE A O 1
ATOM 1462 N N . VAL A 1 174 ? -11.65302 -1.54291 9.55417 1.000 36.17362 171 VAL A N 1
ATOM 1463 C CA . VAL A 1 174 ? -12.54897 -0.47951 9.99655 1.000 43.17611 171 VAL A CA 1
ATOM 1464 C C . VAL A 1 174 ? -13.39508 -0.93917 11.17499 1.000 44.74775 171 VAL A C 1
ATOM 1465 O O . VAL A 1 174 ? -13.70547 -0.14437 12.06876 1.000 48.55022 171 VAL A O 1
ATOM 1469 N N . LYS A 1 175 ? -13.77890 -2.21652 11.21157 1.000 40.73626 172 LYS A N 1
ATOM 1470 C CA . LYS A 1 175 ? -14.57024 -2.69838 12.34260 1.000 48.01889 172 LYS A CA 1
ATOM 1471 C C . LYS A 1 175 ? -13.74003 -2.73635 13.62090 1.000 45.08788 172 LYS A C 1
ATOM 1472 O O . LYS A 1 175 ? -14.25744 -2.46950 14.71198 1.000 52.09176 172 LYS A O 1
ATOM 1478 N N . ARG A 1 176 ? -12.45413 -3.08033 13.50801 1.000 42.45450 173 ARG A N 1
ATOM 1479 C CA . ARG A 1 176 ? -11.58283 -3.09951 14.68019 1.000 47.77299 173 ARG A CA 1
ATOM 1480 C C . ARG A 1 176 ? -11.43789 -1.70742 15.28080 1.000 69.01075 173 ARG A C 1
ATOM 1481 O O . ARG A 1 176 ? -11.44118 -1.54749 16.50752 1.000 71.68942 173 ARG A O 1
ATOM 1489 N N . GLU A 1 177 ? -11.32815 -0.68802 14.43358 1.000 88.32173 174 GLU A N 1
ATOM 1490 C CA . GLU A 1 177 ? -11.04235 0.66317 14.89214 1.000 99.43366 174 GLU A CA 1
ATOM 1491 C C . GLU A 1 177 ? -12.30385 1.37332 15.37323 1.000 103.22440 174 GLU A C 1
ATOM 1492 O O . GLU A 1 177 ? -13.41090 1.12250 14.88725 1.000 97.52108 174 GLU A O 1
ATOM 1498 N N . GLY A 1 178 ? -12.11599 2.27647 16.34210 1.000 114.46416 175 GLY A N 1
ATOM 1499 C CA . GLY A 1 178 ? -13.20224 3.14085 16.77131 1.000 123.00892 175 GLY A CA 1
ATOM 1500 C C . GLY A 1 178 ? -13.57248 4.17781 15.73077 1.000 127.58673 175 GLY A C 1
ATOM 1501 O O . GLY A 1 178 ? -14.74494 4.52874 15.58505 1.000 130.61066 175 GLY A O 1
ATOM 1502 N N . ASN A 1 179 ? -12.58493 4.70083 15.01162 1.000 127.33080 176 ASN A N 1
ATOM 1503 C CA . ASN A 1 179 ? -12.86873 5.49482 13.82232 1.000 124.60130 176 ASN A CA 1
ATOM 1504 C C . ASN A 1 179 ? -11.81346 5.21082 12.75726 1.000 123.32200 176 ASN A C 1
ATOM 1505 O O . ASN A 1 179 ? -11.47199 4.04600 12.52968 1.000 120.53256 176 ASN A O 1
ATOM 1510 N N . SER A 1 180 ? -11.26465 6.24113 12.11173 1.000 122.71155 177 SER A N 1
ATOM 1511 C CA . SER A 1 180 ? -10.43092 6.00620 10.93764 1.000 110.57750 177 SER A CA 1
ATOM 1512 C C . SER A 1 180 ? -9.07847 6.70800 11.01667 1.000 101.66796 177 SER A C 1
ATOM 1513 O O . SER A 1 180 ? -8.43867 6.92297 9.98306 1.000 99.91751 177 SER A O 1
ATOM 1516 N N . SER A 1 181 ? -8.60575 7.02113 12.22340 1.000 96.08521 178 SER A N 1
ATOM 1517 C CA . SER A 1 181 ? -7.34908 7.75121 12.37480 1.000 99.37022 178 SER A CA 1
ATOM 1518 C C . SER A 1 181 ? -6.16160 7.00982 11.75935 1.000 91.30188 178 SER A C 1
ATOM 1519 O O . SER A 1 181 ? -5.17259 7.64253 11.36603 1.000 98.19776 178 SER A O 1
ATOM 1522 N N . GLN A 1 182 ? -6.22943 5.67548 11.67005 1.000 68.80716 179 GLN A N 1
ATOM 1523 C CA . GLN A 1 182 ? -5.06756 4.89772 11.25346 1.000 62.40733 179 GLN A CA 1
ATOM 1524 C C . GLN A 1 182 ? -5.45718 3.69978 10.38953 1.000 46.71122 179 GLN A C 1
ATOM 1525 O O . GLN A 1 182 ? -4.74722 2.68852 10.37850 1.000 45.60723 179 GLN A O 1
ATOM 1531 N N . ASN A 1 183 ? -6.57060 3.79046 9.65310 1.000 38.53224 180 ASN A N 1
ATOM 1532 C CA . ASN A 1 183 ? -7.00938 2.66518 8.82702 1.000 33.15056 180 ASN A CA 1
ATOM 1533 C C . ASN A 1 183 ? -5.99748 2.33101 7.72919 1.000 32.55819 180 ASN A C 1
ATOM 1534 O O . ASN A 1 183 ? -5.75325 1.15055 7.44247 1.000 31.70898 180 ASN A O 1
ATOM 1539 N N . TRP A 1 184 ? -5.42247 3.34448 7.07464 1.000 30.18804 181 TRP A N 1
ATOM 1540 C CA . TRP A 1 184 ? -4.42710 3.02912 6.05424 1.000 31.53381 181 TRP A CA 1
ATOM 1541 C C . TRP A 1 184 ? -3.17183 2.44482 6.68928 1.000 28.96015 181 TRP A C 1
ATOM 1542 O O . TRP A 1 184 ? -2.60142 1.47059 6.18146 1.000 27.34238 181 TRP A O 1
ATOM 1553 N N . GLN A 1 185 ? -2.71252 3.04165 7.79522 1.000 28.13786 182 GLN A N 1
ATOM 1554 C CA . GLN A 1 185 ? -1.52640 2.51755 8.46467 1.000 30.73353 182 GLN A CA 1
ATOM 1555 C C . GLN A 1 185 ? -1.72447 1.06302 8.85830 1.000 28.33564 182 GLN A C 1
ATOM 1556 O O . GLN A 1 185 ? -0.80258 0.25116 8.73173 1.000 29.08201 182 GLN A O 1
ATOM 1562 N N . ARG A 1 186 ? -2.92470 0.71935 9.32910 1.000 29.82803 183 ARG A N 1
ATOM 1563 C CA . ARG A 1 186 ? -3.21003 -0.66688 9.70359 1.000 31.89610 183 ARG A CA 1
ATOM 1564 C C . ARG A 1 186 ? -3.17726 -1.58115 8.48412 1.000 27.70034 183 ARG A C 1
ATOM 1565 O O . ARG A 1 186 ? -2.56895 -2.66371 8.51443 1.000 25.71624 183 ARG A O 1
ATOM 1573 N N . PHE A 1 187 ? -3.82012 -1.16017 7.39532 1.000 25.65495 184 PHE A N 1
ATOM 1574 C CA . PHE A 1 187 ? -3.81107 -1.95846 6.17714 1.000 25.33538 184 PHE A CA 1
ATOM 1575 C C . PHE A 1 187 ? -2.38610 -2.18006 5.68617 1.000 26.18162 184 PHE A C 1
ATOM 1576 O O . PHE A 1 187 ? -2.02106 -3.28949 5.27824 1.000 26.49850 184 PHE A O 1
ATOM 1584 N N . TYR A 1 188 ? -1.55836 -1.13567 5.75012 1.000 26.01878 185 TYR A N 1
ATOM 1585 C CA . TYR A 1 188 ? -0.15175 -1.26360 5.38584 1.000 26.09091 185 TYR A CA 1
ATOM 1586 C C . TYR A 1 188 ? 0.54191 -2.30858 6.24764 1.000 28.12537 185 TYR A C 1
ATOM 1587 O O . TYR A 1 188 ? 1.28858 -3.15775 5.74577 1.000 26.47420 185 TYR A O 1
ATOM 1596 N N . GLN A 1 189 ? 0.30449 -2.26379 7.56121 1.000 27.74142 186 GLN A N 1
ATOM 1597 C CA . GLN A 1 189 ? 0.98029 -3.19856 8.45394 1.000 27.56172 186 GLN A CA 1
ATOM 1598 C C . GLN A 1 189 ? 0.54255 -4.63295 8.19954 1.000 23.41918 186 GLN A C 1
ATOM 1599 O O . GLN A 1 189 ? 1.37227 -5.55616 8.22386 1.000 26.97132 186 GLN A O 1
ATOM 1605 N N . LEU A 1 190 ? -0.75410 -4.84818 7.96366 1.000 23.57515 187 LEU A N 1
ATOM 1606 C CA . LEU A 1 190 ? -1.23028 -6.21622 7.77664 1.000 24.93554 187 LEU A CA 1
ATOM 1607 C C . LEU A 1 190 ? -0.83618 -6.77436 6.41048 1.000 24.64063 187 LEU A C 1
ATOM 1608 O O . LEU A 1 190 ? -0.55949 -7.97309 6.29601 1.000 25.23541 187 LEU A O 1
ATOM 1613 N N . THR A 1 191 ? -0.78228 -5.93518 5.37105 1.000 22.73929 188 THR A N 1
ATOM 1614 C CA . THR A 1 191 ? -0.31260 -6.44714 4.08536 1.000 23.41950 188 THR A CA 1
ATOM 1615 C C . THR A 1 191 ? 1.19901 -6.66054 4.09743 1.000 24.79968 188 THR A C 1
ATOM 1616 O O . THR A 1 191 ? 1.70201 -7.56200 3.41821 1.000 25.31373 188 THR A O 1
ATOM 1620 N N . LYS A 1 192 ? 1.93979 -5.87968 4.89205 1.000 25.11324 189 LYS A N 1
ATOM 1621 C CA . LYS A 1 192 ? 3.34604 -6.19770 5.10583 1.000 25.12455 189 LYS A CA 1
ATOM 1622 C C . LYS A 1 192 ? 3.50254 -7.54266 5.80611 1.000 25.43621 189 LYS A C 1
ATOM 1623 O O . LYS A 1 192 ? 4.41210 -8.31919 5.48377 1.000 26.73831 189 LYS A O 1
ATOM 1629 N N . LEU A 1 193 ? 2.61226 -7.84680 6.75844 1.000 24.30849 190 LEU A N 1
ATOM 1630 C CA . LEU A 1 193 ? 2.65379 -9.15342 7.40825 1.000 25.03687 190 LEU A CA 1
ATOM 1631 C C . LEU A 1 193 ? 2.35587 -10.27054 6.41360 1.000 25.30624 190 LEU A C 1
ATOM 1632 O O . LEU A 1 193 ? 3.07951 -11.27071 6.35265 1.000 24.43972 190 LEU A O 1
ATOM 1637 N N . LEU A 1 194 ? 1.31633 -10.09877 5.58947 1.000 23.24798 191 LEU A N 1
ATOM 1638 C CA . LEU A 1 194 ? 1.02671 -11.09689 4.56262 1.000 23.42589 191 LEU A CA 1
ATOM 1639 C C . LEU A 1 194 ? 2.23352 -11.32256 3.65345 1.000 24.50494 191 LEU A C 1
ATOM 1640 O O . LEU A 1 194 ? 2.59676 -12.46800 3.35400 1.000 25.96815 191 LEU A O 1
ATOM 1645 N N . ASP A 1 195 ? 2.87750 -10.24243 3.20436 1.000 23.18801 192 ASP A N 1
ATOM 1646 C CA . ASP A 1 195 ? 4.04878 -10.39641 2.34535 1.000 24.15595 192 ASP A CA 1
ATOM 1647 C C . ASP A 1 195 ? 5.14709 -11.17192 3.06302 1.000 24.15415 192 ASP A C 1
ATOM 1648 O O . ASP A 1 195 ? 5.83755 -12.00761 2.46002 1.000 28.11039 192 ASP A O 1
ATOM 1653 N N . SER A 1 196 ? 5.33191 -10.89649 4.35656 1.000 25.05181 193 SER A N 1
ATOM 1654 C CA . SER A 1 196 ? 6.40570 -11.53985 5.10428 1.000 25.77465 193 SER A CA 1
ATOM 1655 C C . SER A 1 196 ? 6.14046 -13.01915 5.34918 1.000 26.81730 193 SER A C 1
ATOM 1656 O O . SER A 1 196 ? 7.08795 -13.75300 5.64906 1.000 26.42890 193 SER A O 1
ATOM 1659 N N . MET A 1 197 ? 4.88859 -13.47434 5.22877 1.000 24.09965 194 MET A N 1
ATOM 1660 C CA . MET A 1 197 ? 4.58797 -14.87696 5.51669 1.000 22.99120 194 MET A CA 1
ATOM 1661 C C . MET A 1 197 ? 5.29572 -15.81351 4.54720 1.000 25.68369 194 MET A C 1
ATOM 1662 O O . MET A 1 197 ? 5.65088 -16.93568 4.92481 1.000 27.91882 194 MET A O 1
ATOM 1667 N N . HIS A 1 198 ? 5.51512 -15.37735 3.30087 1.000 24.66176 195 HIS A N 1
ATOM 1668 C CA . HIS A 1 198 ? 6.21688 -16.22914 2.34392 1.000 26.12024 195 HIS A CA 1
ATOM 1669 C C . HIS A 1 198 ? 7.59721 -16.61491 2.86719 1.000 29.55341 195 HIS A C 1
ATOM 1670 O O . HIS A 1 198 ? 7.95960 -17.79898 2.88161 1.000 33.26410 195 HIS A O 1
ATOM 1677 N N . GLU A 1 199 ? 8.37530 -15.63127 3.33718 1.000 27.62506 196 GLU A N 1
ATOM 1678 C CA . GLU A 1 199 ? 9.68726 -15.95632 3.88856 1.000 28.52397 196 GLU A CA 1
ATOM 1679 C C . GLU A 1 199 ? 9.57492 -16.64764 5.24813 1.000 26.92229 196 GLU A C 1
ATOM 1680 O O . GLU A 1 199 ? 10.38006 -17.53409 5.56868 1.000 30.11911 196 GLU A O 1
ATOM 1686 N N . MET A 1 200 ? 8.58966 -16.26504 6.06763 1.000 25.46009 197 MET A N 1
ATOM 1687 C CA . MET A 1 200 ? 8.53574 -16.82010 7.41957 1.000 24.61635 197 MET A CA 1
ATOM 1688 C C . MET A 1 200 ? 8.19653 -18.30304 7.41234 1.000 25.81761 197 MET A C 1
ATOM 1689 O O . MET A 1 200 ? 8.56568 -19.02449 8.34510 1.000 26.96935 197 MET A O 1
ATOM 1694 N N . VAL A 1 201 ? 7.47936 -18.77759 6.39103 1.000 24.33595 198 VAL A N 1
ATOM 1695 C CA . VAL A 1 201 ? 7.17592 -20.20363 6.30931 1.000 25.66044 198 VAL A CA 1
ATOM 1696 C C . VAL A 1 201 ? 8.10507 -20.95329 5.36111 1.000 26.13436 198 VAL A C 1
ATOM 1697 O O . VAL A 1 201 ? 8.06513 -22.19161 5.32603 1.000 27.08901 198 VAL A O 1
ATOM 1701 N N . GLY A 1 202 ? 8.97185 -20.24735 4.63749 1.000 28.27915 199 GLY A N 1
ATOM 1702 C CA . GLY A 1 202 ? 9.82567 -20.91983 3.67026 1.000 31.00937 199 GLY A CA 1
ATOM 1703 C C . GLY A 1 202 ? 10.73812 -21.95742 4.29623 1.000 29.50586 199 GLY A C 1
ATOM 1704 O O . GLY A 1 202 ? 10.97160 -23.02512 3.71214 1.000 30.17720 199 GLY A O 1
ATOM 1705 N N . GLY A 1 203 ? 11.28729 -21.64780 5.47645 1.000 28.12807 200 GLY A N 1
ATOM 1706 C CA . GLY A 1 203 ? 12.13056 -22.60267 6.17635 1.000 27.78318 200 GLY A CA 1
ATOM 1707 C C . GLY A 1 203 ? 11.36061 -23.81945 6.64313 1.000 28.19198 200 GLY A C 1
ATOM 1708 O O . GLY A 1 203 ? 11.87460 -24.94240 6.62150 1.000 27.91079 200 GLY A O 1
ATOM 1709 N N . LEU A 1 204 ? 10.11093 -23.61724 7.07139 1.000 25.93110 201 LEU A N 1
ATOM 1710 C CA . LEU A 1 204 ? 9.28377 -24.75341 7.44617 1.000 26.81880 201 LEU A CA 1
ATOM 1711 C C . LEU A 1 204 ? 9.02232 -25.66002 6.25679 1.000 27.54862 201 LEU A C 1
ATOM 1712 O O . LEU A 1 204 ? 9.05113 -26.89076 6.38813 1.000 25.91420 201 LEU A O 1
ATOM 1717 N N . LEU A 1 205 ? 8.72873 -25.06543 5.09454 1.000 25.22030 202 LEU A N 1
ATOM 1718 C CA . LEU A 1 205 ? 8.45372 -25.85694 3.90678 1.000 22.38687 202 LEU A CA 1
ATOM 1719 C C . LEU A 1 205 ? 9.70072 -26.60143 3.44523 1.000 25.84912 202 LEU A C 1
ATOM 1720 O O . LEU A 1 205 ? 9.62249 -27.77628 3.08940 1.000 25.38570 202 LEU A O 1
ATOM 1725 N N . GLN A 1 206 ? 10.85470 -25.93993 3.45243 1.000 25.24561 203 GLN A N 1
ATOM 1726 C CA . GLN A 1 206 ? 12.07184 -26.64304 3.04633 1.000 24.73332 203 GLN A CA 1
ATOM 1727 C C . GLN A 1 206 ? 12.37924 -27.80325 3.98687 1.000 28.35572 203 GLN A C 1
ATOM 1728 O O . GLN A 1 206 ? 12.83312 -28.86477 3.53344 1.000 26.24117 203 GLN A O 1
ATOM 1734 N N . PHE A 1 207 ? 12.11850 -27.64317 5.29120 1.000 24.34751 204 PHE A N 1
ATOM 1735 C CA . PHE A 1 207 ? 12.39042 -28.75256 6.20449 1.000 28.20097 204 PHE A CA 1
ATOM 1736 C C . PHE A 1 207 ? 11.40469 -29.88542 5.98361 1.000 28.27150 204 PHE A C 1
ATOM 1737 O O . PHE A 1 207 ? 11.76772 -31.06395 6.04424 1.000 27.33050 204 PHE A O 1
ATOM 1745 N N . CYS A 1 208 ? 10.13814 -29.53380 5.74434 1.000 25.36510 205 CYS A N 1
ATOM 1746 C CA . CYS A 1 208 ? 9.12718 -30.50950 5.37179 1.000 26.27195 205 CYS A CA 1
ATOM 1747 C C . CYS A 1 208 ? 9.55483 -31.28721 4.13406 1.000 28.05842 205 CYS A C 1
ATOM 1748 O O . CYS A 1 208 ? 9.46142 -32.52475 4.10185 1.000 28.93129 205 CYS A O 1
ATOM 1751 N N . PHE A 1 209 ? 10.02851 -30.56445 3.10886 1.000 26.55014 206 PHE A N 1
ATOM 1752 C CA . PHE A 1 209 ? 10.48668 -31.20475 1.87555 1.000 25.40961 206 PHE A CA 1
ATOM 1753 C C . PHE A 1 209 ? 11.64151 -32.16908 2.14066 1.000 28.80409 206 PHE A C 1
ATOM 1754 O O . PHE A 1 209 ? 11.68745 -33.26826 1.56907 1.000 28.70927 206 PHE A O 1
ATOM 1762 N N . TYR A 1 210 ? 12.59394 -31.76605 2.98657 1.000 25.18953 207 TYR A N 1
ATOM 1763 C CA . TYR A 1 210 ? 13.72228 -32.64368 3.30772 1.000 26.36923 207 TYR A CA 1
ATOM 1764 C C . TYR A 1 210 ? 13.25753 -33.89568 4.03868 1.000 25.99762 207 TYR A C 1
ATOM 1765 O O . TYR A 1 210 ? 13.66884 -35.0101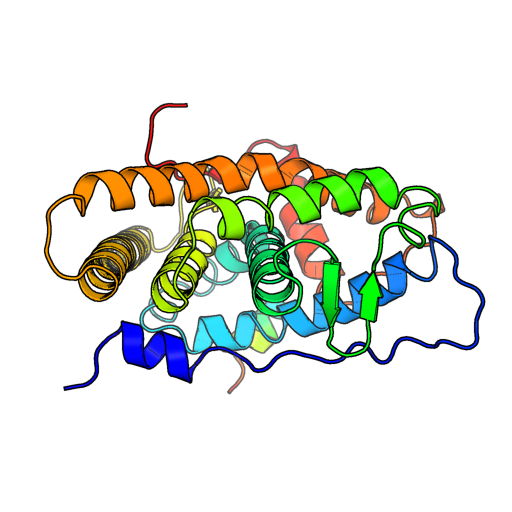5 3.69586 1.000 27.85672 207 TYR A O 1
ATOM 1774 N N . THR A 1 211 ? 12.40811 -33.73891 5.06315 1.000 24.97777 208 THR A N 1
ATOM 1775 C CA . THR A 1 211 ? 11.96751 -34.91645 5.80260 1.000 29.16572 208 THR A CA 1
ATOM 1776 C C . THR A 1 211 ? 11.08275 -35.80686 4.95210 1.000 28.62958 208 THR A C 1
ATOM 1777 O O . THR A 1 211 ? 11.01261 -37.01243 5.19824 1.000 32.09399 208 THR A O 1
ATOM 1781 N N . PHE A 1 212 ? 10.42784 -35.23651 3.94169 1.000 27.61944 209 PHE A N 1
ATOM 1782 C CA . PHE A 1 212 ? 9.61269 -36.03864 3.04744 1.000 30.40913 209 PHE A CA 1
ATOM 1783 C C . PHE A 1 212 ? 10.47647 -36.88396 2.11191 1.000 31.89297 209 PHE A C 1
ATOM 1784 O O . PHE A 1 212 ? 10.19721 -38.07073 1.90685 1.000 37.21102 209 PHE A O 1
ATOM 1792 N N A VAL A 1 213 ? 11.52344 -36.29237 1.54210 0.504 31.18075 210 VAL A N 1
ATOM 1793 N N B VAL A 1 213 ? 11.51886 -36.29358 1.52580 0.496 31.14219 210 VAL A N 1
ATOM 1794 C CA A VAL A 1 213 ? 12.31653 -36.98495 0.53074 0.504 34.48815 210 VAL A CA 1
ATOM 1795 C CA B VAL A 1 213 ? 12.29854 -37.03917 0.54000 0.496 34.29071 210 VAL A CA 1
ATOM 1796 C C A VAL A 1 213 ? 13.41411 -37.85638 1.13679 0.504 35.51212 210 VAL A C 1
ATOM 1797 C C B VAL A 1 213 ? 13.31969 -37.94592 1.21505 0.496 35.02940 210 VAL A C 1
ATOM 1798 O O A VAL A 1 213 ? 13.80361 -38.86275 0.53424 0.504 39.56143 210 VAL A O 1
ATOM 1799 O O B VAL A 1 213 ? 13.56096 -39.06750 0.75519 0.496 40.21981 210 VAL A O 1
ATOM 1806 N N . ASN A 1 214 ? 13.93282 -37.49167 2.30720 1.000 34.24406 211 ASN A N 1
ATOM 1807 C CA . ASN A 1 214 ? 14.98903 -38.25610 2.96049 1.000 36.32421 211 ASN A CA 1
ATOM 1808 C C . ASN A 1 214 ? 14.34409 -39.36185 3.77987 1.000 44.20821 211 ASN A C 1
ATOM 1809 O O . ASN A 1 214 ? 14.01154 -39.19189 4.95351 1.000 44.07873 211 ASN A O 1
ATOM 1814 N N . LYS A 1 215 ? 14.17334 -40.52229 3.14766 1.000 48.41766 212 LYS A N 1
ATOM 1815 C CA . LYS A 1 215 ? 13.59535 -41.66281 3.84292 1.000 53.41690 212 LYS A CA 1
ATOM 1816 C C . LYS A 1 215 ? 14.43620 -42.08410 5.04057 1.000 56.82953 212 LYS A C 1
ATOM 1817 O O . LYS A 1 215 ? 13.90746 -42.70993 5.96546 1.000 57.03512 212 LYS A O 1
ATOM 1823 N N . SER A 1 216 ? 15.72389 -41.72629 5.04968 1.000 52.00207 213 SER A N 1
ATOM 1824 C CA . SER A 1 216 ? 16.62978 -42.11485 6.12846 1.000 59.30872 213 SER A CA 1
ATOM 1825 C C . SER A 1 216 ? 16.12414 -41.68569 7.50238 1.000 50.33797 213 SER A C 1
ATOM 1826 O O . SER A 1 216 ? 16.38579 -42.36624 8.49745 1.000 56.13803 213 SER A O 1
ATOM 1829 N N . LEU A 1 217 ? 15.41986 -40.55726 7.58777 1.000 46.77197 214 LEU A N 1
ATOM 1830 C CA . LEU A 1 217 ? 15.04788 -40.01253 8.88798 1.000 51.51741 214 LEU A CA 1
ATOM 1831 C C . LEU A 1 217 ? 13.81307 -40.66987 9.49149 1.000 50.83166 214 LEU A C 1
ATOM 1832 O O . LEU A 1 217 ? 13.51203 -40.41616 10.66300 1.000 49.64996 214 LEU A O 1
ATOM 1837 N N . SER A 1 218 ? 13.09336 -41.48882 8.72660 1.000 47.06916 215 SER A N 1
ATOM 1838 C CA . SER A 1 218 ? 11.98906 -42.30551 9.22189 1.000 46.87634 215 SER A CA 1
ATOM 1839 C C . SER A 1 218 ? 10.79731 -41.48077 9.70134 1.000 40.42947 215 SER A C 1
ATOM 1840 O O . SER A 1 218 ? 9.99195 -41.97307 10.50806 1.000 47.07256 215 SER A O 1
ATOM 1843 N N . VAL A 1 219 ? 10.66927 -40.24016 9.23976 1.000 37.37027 216 VAL A N 1
ATOM 1844 C CA . VAL A 1 219 ? 9.49614 -39.42560 9.54809 1.000 34.10346 216 VAL A CA 1
ATOM 1845 C C . VAL A 1 219 ? 8.33688 -39.87222 8.66524 1.000 37.87135 216 VAL A C 1
ATOM 1846 O O . VAL A 1 219 ? 8.47807 -39.98344 7.44222 1.000 42.88855 216 VAL A O 1
ATOM 1850 N N . GLU A 1 220 ? 7.18853 -40.13797 9.28171 1.000 37.76510 217 GLU A N 1
ATOM 1851 C CA . GLU A 1 220 ? 6.01200 -40.58608 8.55211 1.000 39.12957 217 GLU A CA 1
ATOM 1852 C C . GLU A 1 220 ? 5.09202 -39.42102 8.19943 1.000 41.96043 217 GLU A C 1
ATOM 1853 O O . GLU A 1 220 ? 4.96070 -38.45082 8.95089 1.000 32.61835 217 GLU A O 1
ATOM 1859 N N . PHE A 1 221 ? 4.44610 -39.53832 7.03762 1.000 32.70156 218 PHE A N 1
ATOM 1860 C CA . PHE A 1 221 ? 3.46075 -38.59366 6.52845 1.000 31.93463 218 PHE A CA 1
ATOM 1861 C C . PHE A 1 221 ? 2.17695 -39.33786 6.18949 1.000 33.90334 218 PHE A C 1
ATOM 1862 O O . PHE A 1 221 ? 2.23371 -40.45617 5.66007 1.000 37.61557 218 PHE A O 1
ATOM 1870 N N . PRO A 1 222 ? 1.01217 -38.74962 6.45459 1.000 34.69836 219 PRO A N 1
ATOM 1871 C CA . PRO A 1 222 ? -0.24213 -39.38311 6.04112 1.000 34.92683 219 PRO A CA 1
ATOM 1872 C C . PRO A 1 222 ? -0.47383 -39.22190 4.54404 1.000 31.60309 219 PRO A C 1
ATOM 1873 O O . PRO A 1 222 ? 0.13918 -38.38849 3.87285 1.000 31.13468 219 PRO A O 1
ATOM 1877 N N . GLU A 1 223 ? -1.39017 -40.05173 4.03382 1.000 35.14392 220 GLU A N 1
ATOM 1878 C CA . GLU A 1 223 ? -1.54333 -40.21318 2.58892 1.000 42.06225 220 GLU A CA 1
ATOM 1879 C C . GLU A 1 223 ? -1.85827 -38.89442 1.89459 1.000 36.42717 220 GLU A C 1
ATOM 1880 O O . GLU A 1 223 ? -1.23005 -38.54474 0.89137 1.000 35.48335 220 GLU A O 1
ATOM 1886 N N A MET A 1 224 ? -2.87232 -38.18212 2.39093 0.382 36.97044 221 MET A N 1
ATOM 1887 N N B MET A 1 224 ? -2.83869 -38.14115 2.39287 0.618 36.49461 221 MET A N 1
ATOM 1888 C CA A MET A 1 224 ? -3.27441 -36.91451 1.79177 0.382 40.76602 221 MET A CA 1
ATOM 1889 C CA B MET A 1 224 ? -3.20489 -36.94039 1.64536 0.618 39.90992 221 MET A CA 1
ATOM 1890 C C A MET A 1 224 ? -2.09794 -35.95397 1.71165 0.382 36.20087 221 MET A C 1
ATOM 1891 C C B MET A 1 224 ? -2.10322 -35.88782 1.70282 0.618 36.17775 221 MET A C 1
ATOM 1892 O O A MET A 1 224 ? -1.81110 -35.38102 0.65405 0.382 37.90713 221 MET A O 1
ATOM 1893 O O B MET A 1 224 ? -1.87826 -35.17025 0.72087 0.618 38.93279 221 MET A O 1
ATOM 1902 N N . LEU A 1 225 ? -1.39978 -35.77605 2.83133 1.000 33.96888 222 LEU A N 1
ATOM 1903 C CA . LEU A 1 225 ? -0.27091 -34.85642 2.87092 1.000 34.45633 222 LEU A CA 1
ATOM 1904 C C . LEU A 1 225 ? 0.82228 -35.29589 1.90966 1.000 29.72774 222 LEU A C 1
ATOM 1905 O O . LEU A 1 225 ? 1.39810 -34.47352 1.19306 1.000 29.88715 222 LEU A O 1
ATOM 1910 N N . ALA A 1 226 ? 1.12546 -36.59341 1.87757 1.000 28.89534 223 ALA A N 1
ATOM 1911 C CA . ALA A 1 226 ? 2.15901 -37.07687 0.96920 1.000 30.15945 223 ALA A CA 1
ATOM 1912 C C . ALA A 1 226 ? 1.81499 -36.76400 -0.48526 1.000 34.80242 223 ALA A C 1
ATOM 1913 O O . ALA A 1 226 ? 2.68298 -36.33173 -1.25487 1.000 32.92637 223 ALA A O 1
ATOM 1915 N N . GLU A 1 227 ? 0.55458 -36.96861 -0.87902 1.000 33.34294 224 GLU A N 1
ATOM 1916 C CA . GLU A 1 227 ? 0.15751 -36.65438 -2.25226 1.000 32.56288 224 GLU A CA 1
ATOM 1917 C C . GLU A 1 227 ? 0.33656 -35.17038 -2.54746 1.000 34.76453 224 GLU A C 1
ATOM 1918 O O . GLU A 1 227 ? 0.84377 -34.79668 -3.61581 1.000 32.92814 224 GLU A O 1
ATOM 1924 N N . ILE A 1 228 ? -0.06341 -34.31089 -1.60897 1.000 28.82534 225 ILE A N 1
ATOM 1925 C CA . ILE A 1 228 ? 0.05091 -32.86820 -1.82212 1.000 29.17766 225 ILE A CA 1
ATOM 1926 C C . ILE A 1 228 ? 1.51421 -32.46579 -1.96126 1.000 31.28157 225 ILE A C 1
ATOM 1927 O O . ILE A 1 228 ? 1.89249 -31.74874 -2.89521 1.000 29.75310 225 ILE A O 1
ATOM 1932 N N . ILE A 1 229 ? 2.36974 -32.93835 -1.04914 1.000 27.93347 226 ILE A N 1
ATOM 1933 C CA . ILE A 1 229 ? 3.77741 -32.54456 -1.09716 1.000 26.84070 226 ILE A CA 1
ATOM 1934 C C . ILE A 1 229 ? 4.43203 -33.05364 -2.37556 1.000 28.42060 226 ILE A C 1
ATOM 1935 O O . ILE A 1 229 ? 5.25168 -32.36057 -2.98711 1.000 30.67796 226 ILE A O 1
ATOM 1940 N N . SER A 1 230 ? 4.08221 -34.26884 -2.80452 1.000 29.67599 227 SER A N 1
ATOM 1941 C CA . SER A 1 230 ? 4.70568 -34.82659 -3.99990 1.000 31.92094 227 SER A CA 1
ATOM 1942 C C . SER A 1 230 ? 4.36228 -34.00697 -5.23631 1.000 32.56756 227 SER A C 1
ATOM 1943 O O . SER A 1 230 ? 5.13892 -33.98385 -6.19374 1.000 36.43980 227 SER A O 1
ATOM 1946 N N . ASN A 1 231 ? 3.21595 -33.31949 -5.23257 1.000 31.10968 228 ASN A N 1
ATOM 1947 C CA . ASN A 1 231 ? 2.87523 -32.42789 -6.33566 1.000 32.24866 228 ASN A CA 1
ATOM 1948 C C . ASN A 1 231 ? 3.48855 -31.04636 -6.17417 1.000 38.30935 228 ASN A C 1
ATOM 1949 O O . ASN A 1 231 ? 3.95783 -30.45314 -7.15251 1.000 41.36386 228 ASN A O 1
ATOM 1954 N N . GLN A 1 232 ? 3.46700 -30.52268 -4.95132 1.000 31.60063 229 GLN A N 1
ATOM 1955 C CA . GLN A 1 232 ? 3.94249 -29.16971 -4.69064 1.000 29.59999 229 GLN A CA 1
ATOM 1956 C C . GLN A 1 232 ? 5.45748 -29.08096 -4.82546 1.000 32.65778 229 GLN A C 1
ATOM 1957 O O . GLN A 1 232 ? 5.99024 -28.12080 -5.39960 1.000 31.44498 229 GLN A O 1
ATOM 1963 N N . LEU A 1 233 ? 6.16423 -30.09344 -4.33188 1.000 31.82819 230 LEU A N 1
ATOM 1964 C CA . LEU A 1 233 ? 7.61453 -30.00636 -4.18830 1.000 35.04379 230 LEU A CA 1
ATOM 1965 C C . LEU A 1 233 ? 8.33063 -29.72986 -5.50719 1.000 36.18972 230 LEU A C 1
ATOM 1966 O O . LEU A 1 233 ? 9.13276 -28.78063 -5.56086 1.000 33.86823 230 LEU A O 1
ATOM 1971 N N . PRO A 1 234 ? 8.09562 -30.48139 -6.58832 1.000 32.01441 231 PRO A N 1
ATOM 1972 C CA . PRO A 1 234 ? 8.82178 -30.20335 -7.84159 1.000 34.07462 231 PRO A CA 1
ATOM 1973 C C . PRO A 1 234 ? 8.57135 -28.80989 -8.38723 1.000 34.42857 231 PRO A C 1
ATOM 1974 O O . PRO A 1 234 ? 9.48054 -28.19648 -8.96366 1.000 34.06149 231 PRO A O 1
ATOM 1978 N N . LYS A 1 235 ? 7.34566 -28.30135 -8.23199 1.000 32.30813 232 LYS A N 1
ATOM 1979 C CA . LYS A 1 235 ? 7.01025 -26.97258 -8.73312 1.000 33.45433 232 LYS A CA 1
ATOM 1980 C C . LYS A 1 235 ? 7.73309 -25.89535 -7.94150 1.000 31.78185 232 LYS A C 1
ATOM 1981 O O . LYS A 1 235 ? 8.22658 -24.91581 -8.51582 1.000 32.29591 232 LYS A O 1
ATOM 1987 N N . PHE A 1 236 ? 7.82053 -26.06740 -6.61790 1.000 28.17809 233 PHE A N 1
ATOM 1988 C CA . PHE A 1 236 ? 8.50680 -25.07985 -5.79529 1.000 29.06509 233 PHE A CA 1
ATOM 1989 C C . PHE A 1 236 ? 10.01075 -25.09765 -6.04997 1.000 30.06981 233 PHE A C 1
ATOM 1990 O O . PHE A 1 236 ? 10.62800 -24.04216 -6.22317 1.000 32.62572 233 PHE A O 1
ATOM 1998 N N . LYS A 1 237 ? 10.61414 -26.28871 -6.10002 1.000 28.87951 234 LYS A N 1
ATOM 1999 C CA . LYS A 1 237 ? 12.06164 -26.36505 -6.26476 1.000 29.83292 234 LYS A CA 1
ATOM 2000 C C . LYS A 1 237 ? 12.49480 -25.88804 -7.64741 1.000 34.07555 234 LYS A C 1
ATOM 2001 O O . LYS A 1 237 ? 13.60474 -25.37376 -7.80435 1.000 35.01775 234 LYS A O 1
ATOM 2007 N N . ALA A 1 238 ? 11.62546 -26.01923 -8.65093 1.000 32.41597 235 ALA A N 1
ATOM 2008 C CA . ALA A 1 238 ? 11.93999 -25.57461 -10.00586 1.000 35.49842 235 ALA A CA 1
ATOM 2009 C C . ALA A 1 238 ? 11.80362 -24.06807 -10.18941 1.000 39.01299 235 ALA A C 1
ATOM 2010 O O . ALA A 1 238 ? 12.19876 -23.55516 -11.24475 1.000 41.90379 235 ALA A O 1
ATOM 2012 N N . GLY A 1 239 ? 11.23805 -23.36024 -9.21495 1.000 32.77218 236 GLY A N 1
ATOM 2013 C CA . GLY A 1 239 ? 11.03102 -21.93111 -9.35159 1.000 36.22566 236 GLY A CA 1
ATOM 2014 C C . GLY A 1 239 ? 9.87995 -21.55755 -10.25388 1.000 38.19789 236 GLY A C 1
ATOM 2015 O O . GLY A 1 239 ? 9.91825 -20.50169 -10.89267 1.000 44.30863 236 GLY A O 1
ATOM 2016 N N A SER A 1 240 ? 8.84504 -22.39162 -10.31385 0.507 33.24408 237 SER A N 1
ATOM 2017 N N B SER A 1 240 ? 8.84758 -22.39411 -10.32164 0.493 33.45047 237 SER A N 1
ATOM 2018 C CA A SER A 1 240 ? 7.70944 -22.17672 -11.19835 0.507 30.49978 237 SER A CA 1
ATOM 2019 C CA B SER A 1 240 ? 7.71200 -22.16429 -11.20517 0.493 30.62120 237 SER A CA 1
ATOM 2020 C C A SER A 1 240 ? 6.52708 -21.54407 -10.47876 0.507 31.07034 237 SER A C 1
ATOM 2021 C C B SER A 1 240 ? 6.55659 -21.46100 -10.50918 0.493 30.09705 237 SER A C 1
ATOM 2022 O O A SER A 1 240 ? 5.43181 -21.46464 -11.04898 0.507 34.59552 237 SER A O 1
ATOM 2023 O O B SER A 1 240 ? 5.50843 -21.25198 -11.13168 0.493 32.99221 237 SER A O 1
ATOM 2028 N N . VAL A 1 241 ? 6.72608 -21.10735 -9.23955 1.000 32.30823 238 VAL A N 1
ATOM 2029 C CA . VAL A 1 241 ? 5.67575 -20.56755 -8.39483 1.000 31.93895 238 VAL A CA 1
ATOM 2030 C C . VAL A 1 241 ? 6.06954 -19.16381 -7.96513 1.000 36.28507 238 VAL A C 1
ATOM 2031 O O . VAL A 1 241 ? 7.25592 -18.85463 -7.81332 1.000 35.42485 238 VAL A O 1
ATOM 2035 N N . LYS A 1 242 ? 5.07752 -18.31172 -7.74542 1.000 31.76547 239 LYS A N 1
ATOM 2036 C CA . LYS A 1 242 ? 5.41841 -16.97525 -7.28683 1.000 33.89394 239 LYS A CA 1
ATOM 2037 C C . LYS A 1 242 ? 4.43772 -16.49317 -6.23516 1.000 31.46150 239 LYS A C 1
ATOM 2038 O O . LYS A 1 242 ? 3.24823 -16.83508 -6.27312 1.000 31.73615 239 LYS A O 1
ATOM 2044 N N . PRO A 1 243 ? 4.91328 -15.71193 -5.28003 1.000 31.33760 240 PRO A N 1
ATOM 2045 C CA . PRO A 1 243 ? 4.00858 -15.08286 -4.32080 1.000 29.35460 240 PRO A CA 1
ATOM 2046 C C . PRO A 1 243 ? 3.40928 -13.82328 -4.91986 1.000 32.26881 240 PRO A C 1
ATOM 2047 O O . PRO A 1 243 ? 4.05778 -13.10435 -5.68139 1.000 33.55679 240 PRO A O 1
ATOM 2051 N N . LEU A 1 244 ? 2.15768 -13.55150 -4.54668 1.000 26.61668 241 LEU A N 1
ATOM 2052 C CA . LEU A 1 244 ? 1.48020 -12.31162 -4.91645 1.000 29.83608 241 LEU A CA 1
ATOM 2053 C C . LEU A 1 244 ? 1.68810 -11.30147 -3.79318 1.000 32.32164 241 LEU A C 1
ATOM 2054 O O . LEU A 1 244 ? 1.00940 -11.34793 -2.76774 1.000 38.35749 241 LEU A O 1
ATOM 2059 N N . LEU A 1 245 ? 2.61935 -10.38047 -3.99271 1.000 27.35624 242 LEU A N 1
ATOM 2060 C CA . LEU A 1 245 ? 3.02361 -9.43997 -2.96104 1.000 26.72129 242 LEU A CA 1
ATOM 2061 C C . LEU A 1 245 ? 2.27077 -8.12617 -3.10180 1.000 23.38394 242 LEU A C 1
ATOM 2062 O O . LEU A 1 245 ? 2.05381 -7.63922 -4.21942 1.000 29.81904 242 LEU A O 1
ATOM 2067 N N . PHE A 1 246 ? 1.93239 -7.52958 -1.95829 1.000 25.69598 243 PHE A N 1
ATOM 2068 C CA . PHE A 1 246 ? 1.33423 -6.19898 -1.93974 1.000 26.13826 243 PHE A CA 1
ATOM 2069 C C . PHE A 1 246 ? 2.36728 -5.09875 -2.13401 1.000 30.02993 243 PHE A C 1
ATOM 2070 O O . PHE A 1 246 ? 2.07077 -4.06990 -2.75531 1.000 31.21087 243 PHE A O 1
ATOM 2078 N N . HIS A 1 247 ? 3.57892 -5.27840 -1.61034 1.000 25.23398 244 HIS A N 1
ATOM 2079 C CA . HIS A 1 247 ? 4.59285 -4.23224 -1.59789 1.000 27.35893 244 HIS A CA 1
ATOM 2080 C C . HIS A 1 247 ? 5.84671 -4.65160 -2.35272 1.000 30.82310 244 HIS A C 1
ATOM 2081 O O . HIS A 1 247 ? 6.10944 -5.83415 -2.55870 1.000 32.99135 244 HIS A O 1
ATOM 2088 N N . GLN A 1 248 ? 6.64789 -3.66742 -2.73908 1.000 36.08525 245 GLN A N 1
ATOM 2089 C CA . GLN A 1 248 ? 7.85774 -3.97906 -3.49430 1.000 42.07670 245 GLN A CA 1
ATOM 2090 C C . GLN A 1 248 ? 8.84442 -4.77626 -2.64025 1.000 60.65569 245 GLN A C 1
ATOM 2091 O O . GLN A 1 248 ? 9.06611 -4.46614 -1.46678 1.000 64.64738 245 GLN A O 1
ATOM 2097 N N . LYS A 1 249 ? 9.42546 -5.81854 -3.24050 1.000 68.93418 246 LYS A N 1
ATOM 2098 C CA . LYS A 1 249 ? 10.34622 -6.73289 -2.55617 1.000 74.95540 246 LYS A CA 1
ATOM 2099 C C . LYS A 1 249 ? 11.43311 -5.98577 -1.79050 1.000 84.36400 246 LYS A C 1
ATOM 2100 O O . LYS A 1 249 ? 11.70276 -4.81400 -2.05660 1.000 89.86055 246 LYS A O 1
ATOM 2106 N N . SER B 2 1 ? -6.95624 -39.16587 -7.02321 1.000 64.48142 142 SER B N 1
ATOM 2107 C CA . SER B 2 1 ? -6.30051 -38.23804 -6.10597 1.000 52.53699 142 SER B CA 1
ATOM 2108 C C . SER B 2 1 ? -7.18963 -37.94030 -4.89654 1.000 52.24282 142 SER B C 1
ATOM 2109 O O . SER B 2 1 ? -8.36011 -37.58656 -5.04988 1.000 51.18454 142 SER B O 1
ATOM 2112 N N . LEU B 2 2 ? -6.62618 -38.08264 -3.69230 1.000 44.61779 143 LEU B N 1
ATOM 2113 C CA . LEU B 2 2 ? -7.41141 -37.87854 -2.47637 1.000 45.14063 143 LEU B CA 1
ATOM 2114 C C . LEU B 2 2 ? -7.91627 -36.44635 -2.37024 1.000 39.81547 143 LEU B C 1
ATOM 2115 O O . LEU B 2 2 ? -9.06314 -36.21282 -1.96648 1.000 40.66927 143 LEU B O 1
ATOM 2120 N N . LEU B 2 3 ? -7.06356 -35.46996 -2.69354 1.000 35.36307 144 LEU B N 1
ATOM 2121 C CA . LEU B 2 3 ? -7.49937 -34.07945 -2.67741 1.000 32.36809 144 LEU B CA 1
ATOM 2122 C C . LEU B 2 3 ? -8.63584 -33.84609 -3.66518 1.000 38.09586 144 LEU B C 1
ATOM 2123 O O . LEU B 2 3 ? -9.62543 -33.18484 -3.33332 1.000 36.51193 144 LEU B O 1
ATOM 2128 N N . LYS B 2 4 ? -8.50647 -34.37047 -4.88564 1.000 39.71911 145 LYS B N 1
ATOM 2129 C CA . LYS B 2 4 ? -9.56836 -34.20705 -5.87782 1.000 38.91486 145 LYS B CA 1
ATOM 2130 C C . LYS B 2 4 ? -10.86704 -34.85856 -5.41098 1.000 41.74549 145 LYS B C 1
ATOM 2131 O O . LYS B 2 4 ? -11.94575 -34.26717 -5.53486 1.000 43.13332 145 LYS B O 1
ATOM 2137 N N . LYS B 2 5 ? -10.78539 -36.07794 -4.87210 1.000 42.88983 146 LYS B N 1
ATOM 2138 C CA . LYS B 2 5 ? -11.96956 -36.74349 -4.32831 1.000 45.79135 146 LYS B CA 1
ATOM 2139 C C . LYS B 2 5 ? -12.66921 -35.87414 -3.29167 1.000 45.43741 146 LYS B C 1
ATOM 2140 O O . LYS B 2 5 ? -13.89795 -35.73037 -3.30367 1.000 47.61941 146 LYS B O 1
ATOM 2146 N N . LEU B 2 6 ? -11.89631 -35.30978 -2.36292 1.000 42.02204 147 LEU B N 1
ATOM 2147 C CA . LEU B 2 6 ? -12.48205 -34.48854 -1.30989 1.000 41.52873 147 LEU B CA 1
ATOM 2148 C C . LEU B 2 6 ? -13.13174 -33.23507 -1.88084 1.000 41.57950 147 LEU B C 1
ATOM 2149 O O . LEU B 2 6 ? -14.20451 -32.82578 -1.42619 1.000 43.28708 147 LEU B O 1
ATOM 2154 N N . LEU B 2 7 ? -12.48889 -32.59665 -2.86333 1.000 39.94104 148 LEU B N 1
ATOM 2155 C CA . LEU B 2 7 ? -13.05970 -31.38100 -3.43467 1.000 40.07269 148 LEU B CA 1
ATOM 2156 C C . LEU B 2 7 ? -14.38124 -31.66081 -4.13244 1.000 43.81163 148 LEU B C 1
ATOM 2157 O O . LEU B 2 7 ? -15.26980 -30.79990 -4.15409 1.000 45.83601 148 LEU B O 1
ATOM 2162 N N . LEU B 2 8 ? -14.53145 -32.85582 -4.69457 1.000 46.05881 149 LEU B N 1
ATOM 2163 C CA . LEU B 2 8 ? -15.74012 -33.22717 -5.41542 1.000 49.95434 149 LEU B CA 1
ATOM 2164 C C . LEU B 2 8 ? -16.82888 -33.79996 -4.51766 1.000 60.27576 149 LEU B C 1
ATOM 2165 O O . LEU B 2 8 ? -17.96903 -33.94243 -4.97111 1.000 62.08606 149 LEU B O 1
ATOM 2170 N N . ALA B 2 9 ? -16.51290 -34.12895 -3.26782 1.000 52.61550 150 ALA B N 1
ATOM 2171 C CA . ALA B 2 9 ? -17.45625 -34.81763 -2.40672 1.000 58.54988 150 ALA B CA 1
ATOM 2172 C C . ALA B 2 9 ? -18.40661 -33.83600 -1.71691 1.000 59.09565 150 ALA B C 1
ATOM 2173 O O . ALA B 2 9 ? -18.06528 -32.67187 -1.49896 1.000 56.91535 150 ALA B O 1
ATOM 2175 N N . PRO B 2 10 ? -19.62286 -34.28698 -1.37626 1.000 66.82128 151 PRO B N 1
ATOM 2176 C CA . PRO B 2 10 ? -20.60718 -33.49437 -0.63034 1.000 69.96302 151 PRO B CA 1
ATOM 2177 C C . PRO B 2 10 ? -20.23974 -33.33877 0.84570 1.000 74.69043 151 PRO B C 1
ATOM 2178 O O . PRO B 2 10 ? -20.18258 -32.20816 1.33547 1.000 78.26610 151 PRO B O 1
#

Nearest PDB structures (foldseek):
  6w9m-assembly1_A  TM=9.902E-01  e=1.322E-34  synthetic construct
  7prx-assembly1_A  TM=9.850E-01  e=2.940E-30  Homo sapiens
  4p6w-assembly1_A  TM=9.806E-01  e=1.156E-29  Homo sapiens
  4udc-assembly1_A  TM=9.768E-01  e=8.308E-30  Homo sapiens
  3mnp-assembly1_A  TM=9.844E-01  e=3.425E-29  Mus musculus

InterPro domains:
  IPR000536 Nuclear hormone receptor, ligand-binding domain [PF00104] (28-202)
  IPR000536 Nuclear hormone receptor, ligand-binding domain [PS51843] (1-230)
  IPR000536 Nuclear hormone receptor, ligand-binding domain [SM00430] (37-201)
  IPR001723 Nuclear hormone receptor [PR00398] (38-59)
  IPR001723 Nuclear hormone receptor [PR00398] (59-75)
  IPR001723 Nuclear hormone receptor [PR00398] (128-143)
  IPR035500 Nuclear hormone receptor-like domain superfamily [G3DSA:1.10.565.10] (1-248)
  IPR035500 Nuclear hormone receptor-like domain superfamily [SSF48508] (2-248)
  IPR050200 Nuclear hormone receptor family NR3 subfamily [PTHR48092] (2-229)

Secondary structure (DSSP, 8-state):
---HHHHHHHHSPPPPP----SSSPP-HHHHHHHHHHHHHHHHHHHHHHHHHSTTGGGS-HHHHHHHHHHHHHHHHHHHHHHHHHHHHTTSSEEEETTEEE-TTTTTSTTHHHHHHHHHHHHHHHHHHT--HHHHHHHHHHHHTSEEETT--TTHHHHHHHHHHHHHHHHHHHHHHSSSSTTHHHHHHHHHHHHHHHHHHHHHHHHHHHHHHH-GGG-----HHHHHHHHHHHHHHHTT-EEE--SS--/-HHHHHHH--

Radius of gyration: 18.09 Å; Cα contacts (8 Å, |Δi|>4): 315; chains: 2; bounding box: 45×51×43 Å

Solvent-accessible surface area: 12603 Å² total; per-residue (Å²): 137,116,78,37,16,43,65,3,76,112,38,38,49,162,68,47,135,23,62,47,60,89,108,85,111,48,69,11,52,48,2,16,7,7,24,27,115,6,12,4,108,27,4,43,22,11,1,117,11,0,44,52,2,47,24,0,186,97,5,86,41,51,4,18,28,27,0,6,19,18,1,15,27,12,4,25,6,0,22,8,0,24,20,0,22,124,100,18,86,17,98,68,0,3,19,1,64,57,2,50,0,51,87,137,55,0,128,41,86,120,0,108,94,23,0,59,53,16,18,127,2,0,52,29,2,42,143,8,96,5,31,91,31,0,4,3,0,0,10,0,0,2,0,0,3,14,6,25,118,148,33,20,143,21,72,82,52,2,71,104,3,24,83,42,1,30,126,5,0,22,99,1,2,74,130,93,43,88,118,69,107,108,31,153,93,14,40,88,76,0,1,86,6,4,22,42,0,42,148,23,8,23,33,11,14,110,47,12,13,122,8,54,86,32,166,93,43,72,18,113,38,26,126,17,2,26,68,2,0,59,75,0,28,74,103,51,125,81,38,37,22,84,56,40,68,58,35,170,218,75,62,3,87,135,31,16,118,43,180